Protein AF-A0A2N1QLE6-F1 (afdb_monomer)

Structure (mmCIF, N/CA/C/O backbone):
data_AF-A0A2N1QLE6-F1
#
_entry.id   AF-A0A2N1QLE6-F1
#
loop_
_atom_site.group_PDB
_atom_site.id
_atom_site.type_symbol
_atom_site.label_atom_id
_atom_site.label_alt_id
_atom_site.label_comp_id
_atom_site.label_asym_id
_atom_site.label_entity_id
_atom_site.label_seq_id
_atom_site.pdbx_PDB_ins_code
_atom_site.Cartn_x
_atom_site.Cartn_y
_atom_site.Cartn_z
_atom_site.occupancy
_atom_site.B_iso_or_equiv
_atom_site.auth_seq_id
_atom_site.auth_comp_id
_atom_site.auth_asym_id
_atom_site.auth_atom_id
_atom_site.pdbx_PDB_model_num
ATOM 1 N N . MET A 1 1 ? -13.248 15.085 25.281 1.00 44.50 1 MET A N 1
ATOM 2 C CA . MET A 1 1 ? -11.928 15.000 25.944 1.00 44.50 1 MET A CA 1
ATOM 3 C C . MET A 1 1 ? -11.188 13.799 25.374 1.00 44.50 1 MET A C 1
ATOM 5 O O . MET A 1 1 ? -11.683 12.684 25.481 1.00 44.50 1 MET A O 1
ATOM 9 N N . THR A 1 2 ? -10.077 14.003 24.668 1.00 56.84 2 THR A N 1
ATOM 10 C CA . THR A 1 2 ? -9.240 12.896 24.182 1.00 56.84 2 THR A CA 1
ATOM 11 C C . THR A 1 2 ? -8.554 12.241 25.373 1.00 56.84 2 THR A C 1
ATOM 13 O O . THR A 1 2 ? -7.719 12.867 26.014 1.00 56.84 2 THR A O 1
ATOM 16 N N . SER A 1 3 ? -8.916 10.995 25.685 1.00 77.81 3 SER A N 1
ATOM 17 C CA . SER A 1 3 ? -8.199 10.212 26.694 1.00 77.81 3 SER A CA 1
ATOM 18 C C . SER A 1 3 ? -6.729 10.099 26.283 1.00 77.81 3 SER A C 1
ATOM 20 O O . SER A 1 3 ? -6.442 9.691 25.155 1.00 77.81 3 SER A O 1
ATOM 22 N N . THR A 1 4 ? -5.808 10.443 27.182 1.00 84.19 4 THR A N 1
ATOM 23 C CA . THR A 1 4 ? -4.349 10.385 26.985 1.00 84.19 4 THR A CA 1
ATOM 24 C C . THR A 1 4 ? -3.909 9.026 26.434 1.00 84.19 4 THR A C 1
ATOM 26 O O . THR A 1 4 ? -3.064 8.949 25.548 1.00 84.19 4 THR A O 1
ATOM 29 N N . ARG A 1 5 ? -4.585 7.951 26.862 1.00 86.25 5 ARG A N 1
ATOM 30 C CA . ARG A 1 5 ? -4.396 6.585 26.359 1.00 86.25 5 ARG A CA 1
ATOM 31 C C . ARG A 1 5 ? -4.618 6.467 24.848 1.00 86.25 5 ARG A C 1
ATOM 33 O O . ARG A 1 5 ? -3.813 5.850 24.164 1.00 86.25 5 ARG A O 1
ATOM 40 N N . SER A 1 6 ? -5.683 7.077 24.323 1.00 85.44 6 SER A N 1
ATOM 41 C CA . SER A 1 6 ? -6.001 7.037 22.888 1.00 85.44 6 SER A CA 1
ATOM 42 C C . SER A 1 6 ? -4.956 7.772 22.054 1.00 85.44 6 SER A C 1
ATOM 44 O O . SER A 1 6 ? -4.731 7.371 20.917 1.00 85.44 6 SER A O 1
ATOM 46 N N . LEU A 1 7 ? -4.355 8.839 22.588 1.00 87.69 7 LEU A N 1
ATOM 47 C CA . LEU A 1 7 ? -3.292 9.574 21.905 1.00 87.69 7 LEU A CA 1
ATOM 48 C C . LEU A 1 7 ? -2.016 8.728 21.825 1.00 87.69 7 LEU A C 1
ATOM 50 O O . LEU A 1 7 ? -1.449 8.584 20.746 1.00 87.69 7 LEU A O 1
ATOM 54 N N . VAL A 1 8 ? -1.612 8.129 22.950 1.00 91.31 8 VAL A N 1
ATOM 55 C CA . VAL A 1 8 ? -0.420 7.271 23.029 1.00 91.31 8 VAL A CA 1
ATOM 56 C C . VAL A 1 8 ? -0.560 6.051 22.120 1.00 91.31 8 VAL A C 1
ATOM 58 O O . VAL A 1 8 ? 0.350 5.756 21.355 1.00 91.31 8 VAL A O 1
ATOM 61 N N . GLU A 1 9 ? -1.711 5.376 22.137 1.00 90.81 9 GLU A N 1
ATOM 62 C CA . GLU A 1 9 ? -1.958 4.213 21.275 1.00 90.81 9 GLU A CA 1
ATOM 63 C C . GLU A 1 9 ? -1.889 4.575 19.785 1.00 90.81 9 GLU A C 1
ATOM 65 O O . GLU A 1 9 ? -1.233 3.880 19.011 1.00 90.81 9 GLU A O 1
ATOM 70 N N . SER A 1 10 ? -2.490 5.704 19.389 1.00 90.38 10 SER A N 1
ATOM 71 C CA . SER A 1 10 ? -2.417 6.181 18.003 1.00 90.38 10 SER A CA 1
ATOM 72 C C . SER A 1 10 ? -0.979 6.493 17.581 1.00 90.38 10 SER A C 1
ATOM 74 O O . SER A 1 10 ? -0.570 6.105 16.490 1.00 90.38 10 SER A O 1
ATOM 76 N N . ALA A 1 11 ? -0.199 7.149 18.447 1.00 92.12 11 ALA A N 1
ATOM 77 C CA . ALA A 1 11 ? 1.202 7.465 18.179 1.00 92.12 11 ALA A CA 1
ATOM 78 C C . ALA A 1 11 ? 2.076 6.203 18.072 1.00 92.12 11 ALA A C 1
ATOM 80 O O . ALA A 1 11 ? 2.908 6.114 17.172 1.00 92.12 11 ALA A O 1
ATOM 81 N N . LEU A 1 12 ? 1.860 5.207 18.938 1.00 94.62 12 LEU A N 1
ATOM 82 C CA . LEU A 1 12 ? 2.580 3.931 18.892 1.00 94.62 12 LEU A CA 1
ATOM 83 C C . LEU A 1 12 ? 2.280 3.154 17.607 1.00 94.62 12 LEU A C 1
ATOM 85 O O . LEU A 1 12 ? 3.206 2.676 16.961 1.00 94.62 12 LEU A O 1
ATOM 89 N N . LEU A 1 13 ? 1.009 3.060 17.204 1.00 95.25 13 LEU A N 1
ATOM 90 C CA . LEU A 1 13 ? 0.621 2.391 15.957 1.00 95.25 13 LEU A CA 1
ATOM 91 C C . LEU A 1 13 ? 1.196 3.105 14.728 1.00 95.25 13 LEU A C 1
ATOM 93 O O . LEU A 1 13 ? 1.717 2.455 13.822 1.00 95.25 13 LEU A O 1
ATOM 97 N N . ALA A 1 14 ? 1.143 4.438 14.725 1.00 95.00 14 ALA A N 1
ATOM 98 C CA . ALA A 1 14 ? 1.704 5.279 13.676 1.00 95.00 14 ALA A CA 1
ATOM 99 C C . ALA A 1 14 ? 3.232 5.103 13.569 1.00 95.00 14 ALA A C 1
ATOM 101 O O . ALA A 1 14 ? 3.756 4.895 12.474 1.00 95.00 14 ALA A O 1
ATOM 102 N N . GLY A 1 15 ? 3.945 5.119 14.698 1.00 96.06 15 GLY A N 1
ATOM 103 C CA . GLY A 1 15 ? 5.389 4.889 14.750 1.00 96.06 15 GLY A CA 1
ATOM 104 C C . GLY A 1 15 ? 5.777 3.470 14.335 1.00 96.06 15 GLY A C 1
ATOM 105 O O . GLY A 1 15 ? 6.715 3.286 13.565 1.00 96.06 15 GLY A O 1
ATOM 106 N N . PHE A 1 16 ? 5.021 2.460 14.768 1.00 96.12 16 PHE A N 1
ATOM 107 C CA . PHE A 1 16 ? 5.290 1.071 14.402 1.00 96.12 16 PHE A CA 1
ATOM 108 C C . PHE A 1 16 ? 5.101 0.831 12.897 1.00 96.12 16 PHE A C 1
ATOM 110 O O . PHE A 1 16 ? 5.923 0.156 12.284 1.00 96.12 16 PHE A O 1
ATOM 117 N N . ALA A 1 17 ? 4.096 1.454 12.271 1.00 96.81 17 ALA A N 1
ATOM 118 C CA . ALA A 1 17 ? 3.942 1.428 10.815 1.00 96.81 17 ALA A CA 1
ATOM 119 C C . ALA A 1 17 ? 5.160 2.019 10.082 1.00 96.81 17 ALA A C 1
ATOM 121 O O . ALA A 1 17 ? 5.620 1.446 9.096 1.00 96.81 17 ALA A O 1
ATOM 122 N N . VAL A 1 18 ? 5.711 3.132 10.583 1.00 97.62 18 VAL A N 1
ATOM 123 C CA . VAL A 1 18 ? 6.917 3.765 10.019 1.00 97.62 18 VAL A CA 1
ATOM 124 C C . VAL A 1 18 ? 8.129 2.844 10.149 1.00 97.62 18 VAL A C 1
ATOM 126 O O . VAL A 1 18 ? 8.849 2.650 9.175 1.00 97.62 18 VAL A O 1
ATOM 129 N N . VAL A 1 19 ? 8.332 2.227 11.318 1.00 97.00 19 VAL A N 1
ATOM 130 C CA . VAL A 1 19 ? 9.445 1.288 11.546 1.00 97.00 19 VAL A CA 1
ATOM 131 C C . VAL A 1 19 ? 9.342 0.070 10.630 1.00 97.00 19 VAL A C 1
ATOM 133 O O . VAL A 1 19 ? 10.339 -0.314 10.025 1.00 97.00 19 VAL A O 1
ATOM 136 N N . LEU A 1 20 ? 8.150 -0.516 10.478 1.00 96.12 20 LEU A N 1
ATOM 137 C CA . LEU A 1 20 ? 7.939 -1.643 9.565 1.00 96.12 20 LEU A CA 1
ATOM 138 C C . LEU A 1 20 ? 8.197 -1.250 8.106 1.00 96.12 20 LEU A C 1
ATOM 140 O O . LEU A 1 20 ? 8.807 -2.020 7.371 1.00 96.12 20 LEU A O 1
ATOM 144 N N . PHE A 1 21 ? 7.788 -0.048 7.694 1.00 96.38 21 PHE A N 1
ATOM 145 C CA . PHE A 1 21 ? 8.069 0.453 6.350 1.00 96.38 21 PHE A CA 1
ATOM 146 C C . PHE A 1 21 ? 9.568 0.692 6.113 1.00 96.38 21 PHE A C 1
ATOM 148 O O . PHE A 1 21 ? 10.097 0.286 5.083 1.00 96.38 21 PHE A O 1
ATOM 155 N N . LEU A 1 22 ? 10.276 1.286 7.078 1.00 95.44 22 LEU A N 1
ATOM 156 C CA . LEU A 1 22 ? 11.733 1.449 7.025 1.00 95.44 22 LEU A CA 1
ATOM 157 C C . LEU A 1 22 ? 12.439 0.089 6.947 1.00 95.44 22 LEU A C 1
ATOM 159 O O . LEU A 1 22 ? 13.322 -0.103 6.115 1.00 95.44 22 LEU A O 1
ATOM 163 N N . ALA A 1 23 ? 12.022 -0.878 7.767 1.00 94.94 23 ALA A N 1
ATOM 164 C CA . ALA A 1 23 ? 12.562 -2.233 7.734 1.00 94.94 23 ALA A CA 1
ATOM 165 C C . ALA A 1 23 ? 12.313 -2.909 6.377 1.00 94.94 23 ALA A C 1
ATOM 167 O O . ALA A 1 23 ? 13.210 -3.556 5.841 1.00 94.94 23 ALA A O 1
ATOM 168 N N . ALA A 1 24 ? 11.126 -2.712 5.794 1.00 93.38 24 ALA A N 1
ATOM 169 C CA . ALA A 1 24 ? 10.806 -3.184 4.452 1.00 93.38 24 ALA A CA 1
ATOM 170 C C . ALA A 1 24 ? 11.693 -2.549 3.371 1.00 93.38 24 ALA A C 1
ATOM 172 O O . ALA A 1 24 ? 12.078 -3.228 2.425 1.00 93.38 24 ALA A O 1
ATOM 173 N N . HIS A 1 25 ? 12.030 -1.267 3.527 1.00 92.12 25 HIS A N 1
ATOM 174 C CA . HIS A 1 25 ? 12.855 -0.522 2.580 1.00 92.12 25 HIS A CA 1
ATOM 175 C C . HIS A 1 25 ? 14.330 -0.953 2.600 1.00 92.12 25 HIS A C 1
ATOM 177 O O . HIS A 1 25 ? 14.946 -1.070 1.545 1.00 92.12 25 HIS A O 1
ATOM 183 N N . PHE A 1 26 ? 14.904 -1.205 3.782 1.00 92.25 26 PHE A N 1
ATOM 184 C CA . PHE A 1 26 ? 16.344 -1.461 3.921 1.00 92.25 26 PHE A CA 1
ATOM 185 C C . PHE A 1 26 ? 16.747 -2.942 3.919 1.00 92.25 26 PHE A C 1
ATOM 187 O O . PHE A 1 26 ? 17.923 -3.243 3.720 1.00 92.25 26 PHE A O 1
ATOM 194 N N . LEU A 1 27 ? 15.821 -3.879 4.148 1.00 91.44 27 LEU A N 1
ATOM 195 C CA . LEU A 1 27 ? 16.140 -5.308 4.244 1.00 91.44 27 LEU A CA 1
ATOM 196 C C . LEU A 1 27 ? 15.678 -6.057 2.982 1.00 91.44 27 LEU A C 1
ATOM 198 O O . LEU A 1 27 ? 14.504 -6.381 2.881 1.00 91.44 27 LEU A O 1
ATOM 202 N N . PRO A 1 28 ? 16.553 -6.421 2.031 1.00 76.62 28 PRO A N 1
ATOM 203 C CA . PRO A 1 28 ? 16.123 -6.983 0.745 1.00 76.62 28 PRO A CA 1
ATOM 204 C C . PRO A 1 28 ? 15.431 -8.357 0.845 1.00 76.62 28 PRO A C 1
ATOM 206 O O . PRO A 1 28 ? 14.437 -8.590 0.166 1.00 76.62 28 PRO A O 1
ATOM 209 N N . LEU A 1 29 ? 15.911 -9.266 1.705 1.00 84.50 29 LEU A N 1
ATOM 210 C CA . LEU A 1 29 ? 15.327 -10.613 1.850 1.00 84.50 29 LEU A CA 1
ATOM 211 C C . LEU A 1 29 ? 14.127 -10.642 2.809 1.00 84.50 29 LEU A C 1
ATOM 213 O O . LEU A 1 29 ? 13.107 -11.263 2.527 1.00 84.50 29 LEU A O 1
ATOM 217 N N . ILE A 1 30 ? 14.242 -9.965 3.954 1.00 89.50 30 ILE A N 1
ATOM 218 C CA . ILE A 1 30 ? 13.223 -9.989 5.021 1.00 89.50 30 ILE A CA 1
ATOM 219 C C . ILE A 1 30 ? 12.195 -8.860 4.829 1.00 89.50 30 ILE A C 1
ATOM 221 O O . ILE A 1 30 ? 11.095 -8.902 5.377 1.00 89.50 30 ILE A O 1
ATOM 225 N N . GLY A 1 31 ? 12.506 -7.860 4.006 1.00 87.44 31 GLY A N 1
ATOM 226 C CA . GLY A 1 31 ? 11.676 -6.677 3.808 1.00 87.44 31 GLY A CA 1
ATOM 227 C C . GLY A 1 31 ? 10.305 -6.978 3.227 1.00 87.44 31 GLY A C 1
ATOM 228 O O . GLY A 1 31 ? 9.351 -6.292 3.572 1.00 87.44 31 GLY A O 1
ATOM 229 N N . VAL A 1 32 ? 10.163 -8.060 2.455 1.00 87.75 32 VAL A N 1
ATOM 230 C CA . VAL A 1 32 ? 8.852 -8.538 1.984 1.00 87.75 32 VAL A CA 1
ATOM 231 C C . VAL A 1 32 ? 7.952 -8.940 3.159 1.00 87.75 32 VAL A C 1
ATOM 233 O O . VAL A 1 32 ? 6.765 -8.634 3.170 1.00 87.75 32 VAL A O 1
ATOM 236 N N . ALA A 1 33 ? 8.494 -9.580 4.197 1.00 90.56 33 ALA A N 1
ATOM 237 C CA . ALA A 1 33 ? 7.704 -9.918 5.380 1.00 90.56 33 ALA A CA 1
ATOM 238 C C . ALA A 1 33 ? 7.281 -8.655 6.152 1.00 90.56 33 ALA A C 1
ATOM 240 O O . ALA A 1 33 ? 6.145 -8.557 6.621 1.00 90.56 33 ALA A O 1
ATOM 241 N N . PHE A 1 34 ? 8.171 -7.663 6.252 1.00 92.81 34 PHE A N 1
ATOM 242 C CA . PHE A 1 34 ? 7.857 -6.388 6.897 1.00 92.81 34 PHE A CA 1
ATOM 243 C C . PHE A 1 34 ? 6.868 -5.540 6.094 1.00 92.81 34 PHE A C 1
ATOM 245 O O . PHE A 1 34 ? 5.992 -4.924 6.697 1.00 92.81 34 PHE A O 1
ATOM 252 N N . SER A 1 35 ? 6.938 -5.549 4.760 1.00 90.19 35 SER A N 1
ATOM 253 C CA . SER A 1 35 ? 5.987 -4.829 3.906 1.00 90.19 35 SER A CA 1
ATOM 254 C C . SER A 1 35 ? 4.579 -5.400 4.052 1.00 90.19 35 SER A C 1
ATOM 256 O O . SER A 1 35 ? 3.616 -4.649 4.132 1.00 90.19 35 SER A O 1
ATOM 258 N N . LEU A 1 36 ? 4.459 -6.718 4.199 1.00 90.88 36 LEU A N 1
ATOM 259 C CA . LEU A 1 36 ? 3.198 -7.397 4.476 1.00 90.88 36 LEU A CA 1
ATOM 260 C C . LEU A 1 36 ? 2.627 -7.064 5.868 1.00 90.88 36 LEU A C 1
ATOM 262 O O . LEU A 1 36 ? 1.410 -6.999 6.044 1.00 90.88 36 LEU A O 1
ATOM 266 N N . LEU A 1 37 ? 3.489 -6.813 6.855 1.00 94.25 37 LEU A N 1
ATOM 267 C CA . LEU A 1 37 ? 3.089 -6.398 8.203 1.00 94.25 37 LEU A CA 1
ATOM 268 C C . LEU A 1 37 ? 2.802 -4.895 8.318 1.00 94.25 37 LEU A C 1
ATOM 270 O O . LEU A 1 37 ? 2.006 -4.506 9.170 1.00 94.25 37 LEU A O 1
ATOM 274 N N . ALA A 1 38 ? 3.414 -4.048 7.489 1.00 94.00 38 ALA A N 1
ATOM 275 C CA . ALA A 1 38 ? 3.325 -2.588 7.581 1.00 94.00 38 ALA A CA 1
ATOM 276 C C . ALA A 1 38 ? 1.890 -2.010 7.527 1.00 94.00 38 ALA A C 1
ATOM 278 O O . ALA A 1 38 ? 1.621 -1.056 8.262 1.00 94.00 38 ALA A O 1
ATOM 279 N N . PRO A 1 39 ? 0.932 -2.564 6.752 1.00 94.25 39 PRO A N 1
ATOM 280 C CA . PRO A 1 39 ? -0.465 -2.143 6.806 1.00 94.25 39 PRO A CA 1
ATOM 281 C C . PRO A 1 39 ? -1.131 -2.427 8.153 1.00 94.25 39 PRO A C 1
ATOM 283 O O . PRO A 1 39 ? -2.038 -1.695 8.542 1.00 94.25 39 PRO A O 1
ATOM 286 N N . ALA A 1 40 ? -0.717 -3.472 8.878 1.00 95.81 40 ALA A N 1
ATOM 287 C CA . ALA A 1 40 ? -1.471 -3.979 10.023 1.00 95.81 40 ALA A CA 1
ATOM 288 C C . ALA A 1 40 ? -1.639 -2.963 11.165 1.00 95.81 40 ALA A C 1
ATOM 290 O O . ALA A 1 40 ? -2.768 -2.783 11.628 1.00 95.81 40 ALA A O 1
ATOM 291 N N . PRO A 1 41 ? -0.603 -2.218 11.591 1.00 95.75 41 PRO A N 1
ATOM 292 C CA . PRO A 1 41 ? -0.771 -1.169 12.594 1.00 95.75 41 PRO A CA 1
ATOM 293 C C . PRO A 1 41 ? -1.692 -0.042 12.121 1.00 95.75 41 PRO A C 1
ATOM 295 O O . PRO A 1 41 ? -2.426 0.521 12.929 1.00 95.75 41 PRO A O 1
ATOM 298 N N . LEU A 1 42 ? -1.713 0.254 10.818 1.00 97.00 42 LEU A N 1
ATOM 299 C CA . LEU A 1 42 ? -2.587 1.271 10.227 1.00 97.00 42 LEU A CA 1
ATOM 300 C C . LEU A 1 42 ? -4.042 0.789 10.134 1.00 97.00 42 LEU A C 1
ATOM 302 O O . LEU A 1 42 ? -4.958 1.569 10.399 1.00 97.00 42 LEU A O 1
ATOM 306 N N . VAL A 1 43 ? -4.268 -0.502 9.860 1.00 96.81 43 VAL A N 1
ATOM 307 C CA . VAL A 1 43 ? -5.594 -1.133 9.982 1.00 96.81 43 VAL A CA 1
ATOM 308 C C . VAL A 1 43 ? -6.086 -1.048 11.418 1.00 96.81 43 VAL A C 1
ATOM 310 O O . VAL A 1 43 ? -7.214 -0.621 11.651 1.00 96.81 43 VAL A O 1
ATOM 313 N N . ILE A 1 44 ? -5.242 -1.382 12.394 1.00 95.62 44 ILE A N 1
ATOM 314 C CA . ILE A 1 44 ? -5.596 -1.288 13.815 1.00 95.62 44 ILE A CA 1
ATOM 315 C C . ILE A 1 44 ? -5.890 0.168 14.203 1.00 95.62 44 ILE A C 1
ATOM 317 O O . ILE A 1 44 ? -6.876 0.424 14.894 1.00 95.62 44 ILE A O 1
ATOM 321 N N . LEU A 1 45 ? -5.098 1.127 13.716 1.00 95.38 45 LEU A N 1
ATOM 322 C CA . LEU A 1 45 ? -5.302 2.559 13.942 1.00 95.38 45 LEU A CA 1
ATOM 323 C C . LEU A 1 45 ? -6.680 3.009 13.425 1.00 95.38 45 LEU A C 1
ATOM 325 O O . LEU A 1 45 ? -7.437 3.642 14.166 1.00 95.38 45 LEU A O 1
ATOM 329 N N . GLY A 1 46 ? -7.041 2.623 12.196 1.00 94.62 46 GLY A N 1
ATOM 330 C CA . GLY A 1 46 ? -8.361 2.886 11.611 1.00 94.62 46 GLY A CA 1
ATOM 331 C C . GLY A 1 46 ? -9.507 2.166 12.335 1.00 94.62 46 GLY A C 1
ATOM 332 O O . GLY A 1 46 ? -10.596 2.726 12.490 1.00 94.62 46 GLY A O 1
ATOM 333 N N . LEU A 1 47 ? -9.256 0.953 12.839 1.00 94.62 47 LEU A N 1
ATOM 334 C CA . LEU A 1 47 ? -10.235 0.106 13.526 1.00 94.62 47 LEU A CA 1
ATOM 335 C C . LEU A 1 47 ? -10.474 0.501 14.993 1.00 94.62 47 LEU A C 1
ATOM 337 O O . LEU A 1 47 ? -11.569 0.305 15.511 1.00 94.62 47 LEU A O 1
ATOM 341 N N . ARG A 1 48 ? -9.498 1.081 15.692 1.00 92.12 48 ARG A N 1
ATOM 342 C CA . ARG A 1 48 ? -9.641 1.418 17.122 1.00 92.12 48 ARG A CA 1
ATOM 343 C C . ARG A 1 48 ? -9.964 2.881 17.381 1.00 92.12 48 ARG A C 1
ATOM 345 O O . ARG A 1 48 ? -10.612 3.191 18.376 1.00 92.12 48 ARG A O 1
ATOM 352 N N . HIS A 1 49 ? -9.599 3.782 16.472 1.00 90.94 49 HIS A N 1
ATOM 353 C CA . HIS A 1 49 ? -9.760 5.223 16.681 1.00 90.94 49 HIS A CA 1
ATOM 354 C C . HIS A 1 49 ? -10.644 5.884 15.624 1.00 90.94 49 HIS A C 1
ATOM 356 O O . HIS A 1 49 ? -10.816 5.372 14.520 1.00 90.94 49 HIS A O 1
ATOM 362 N N . ASP A 1 50 ? -11.245 7.022 15.968 1.00 90.38 50 ASP A N 1
ATOM 363 C CA . ASP A 1 50 ? -12.063 7.804 15.038 1.00 90.38 50 ASP A CA 1
ATOM 364 C C . ASP A 1 50 ? -11.273 8.183 13.784 1.00 90.38 50 ASP A C 1
ATOM 366 O O . ASP A 1 50 ? -10.060 8.401 13.851 1.00 90.38 50 ASP A O 1
ATOM 370 N N . LEU A 1 51 ? -11.973 8.356 12.658 1.00 89.50 51 LEU A N 1
ATOM 371 C CA . LEU A 1 51 ? -11.344 8.664 11.372 1.00 89.50 51 LEU A CA 1
ATOM 372 C C . LEU A 1 51 ? -10.397 9.871 11.466 1.00 89.50 51 LEU A C 1
ATOM 374 O O . LEU A 1 51 ? -9.303 9.815 10.925 1.00 89.50 51 LEU A O 1
ATOM 378 N N . LYS A 1 52 ? -10.763 10.906 12.237 1.00 90.50 52 LYS A N 1
ATOM 379 C CA . LYS A 1 52 ? -9.920 12.094 12.470 1.00 90.50 52 LYS A CA 1
ATOM 380 C C . LYS A 1 52 ? -8.558 11.760 13.091 1.00 90.50 52 LYS A C 1
ATOM 382 O O . LYS A 1 52 ? -7.555 12.353 12.719 1.00 90.50 52 LYS A O 1
ATOM 387 N N . LYS A 1 53 ? -8.516 10.837 14.056 1.00 91.00 53 LYS A N 1
ATOM 388 C CA . LYS A 1 53 ? -7.265 10.430 14.718 1.00 91.00 53 LYS A CA 1
ATOM 389 C C . LYS A 1 53 ? -6.449 9.517 13.818 1.00 91.00 53 LYS A C 1
ATOM 391 O O . LYS A 1 53 ? -5.233 9.648 13.771 1.00 91.00 53 LYS A O 1
ATOM 396 N N . ALA A 1 54 ? -7.118 8.624 13.093 1.00 93.88 54 ALA A N 1
ATOM 397 C CA . ALA A 1 54 ? -6.447 7.718 12.178 1.00 93.88 54 ALA A CA 1
ATOM 398 C C . ALA A 1 54 ? -5.802 8.465 11.000 1.00 93.88 54 ALA A C 1
ATOM 400 O O . ALA A 1 54 ? -4.650 8.196 10.670 1.00 93.88 54 ALA A O 1
ATOM 401 N N . THR A 1 55 ? -6.491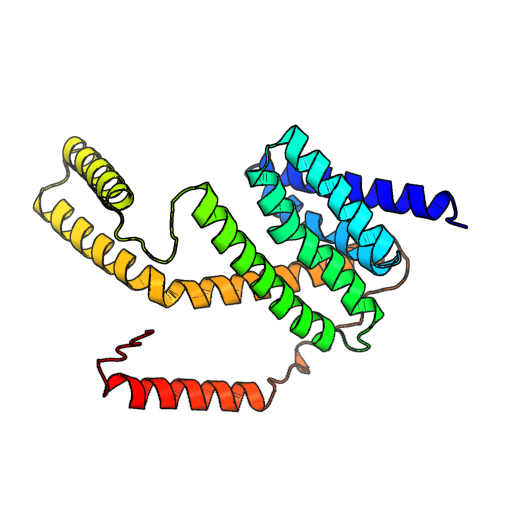 9.454 10.419 1.00 94.62 55 THR A N 1
ATOM 402 C CA . THR A 1 55 ? -5.921 10.296 9.357 1.00 94.62 55 THR A CA 1
ATOM 403 C C . THR A 1 55 ? -4.806 11.198 9.874 1.00 94.62 55 THR A C 1
ATOM 405 O O . THR A 1 55 ? -3.808 11.367 9.180 1.00 94.62 55 THR A O 1
ATOM 408 N N . LEU A 1 56 ? -4.920 11.730 11.097 1.00 94.75 56 LEU A N 1
ATOM 409 C CA . LEU A 1 56 ? -3.843 12.502 11.722 1.00 94.75 56 LEU A CA 1
ATOM 410 C C . LEU A 1 56 ? -2.611 11.628 11.983 1.00 94.75 56 LEU A C 1
ATOM 412 O O . LEU A 1 56 ? -1.506 12.025 11.630 1.00 94.75 56 LEU A O 1
ATOM 416 N N . GLY A 1 57 ? -2.795 10.424 12.534 1.00 95.31 57 GLY A N 1
ATOM 417 C CA . GLY A 1 57 ? -1.712 9.460 12.736 1.00 95.31 57 GLY A CA 1
ATOM 418 C C . GLY A 1 57 ? -1.032 9.080 11.422 1.00 95.31 57 GLY A C 1
ATOM 419 O O . GLY A 1 57 ? 0.190 9.129 11.337 1.00 95.31 57 GLY A O 1
ATOM 420 N N . LEU A 1 58 ? -1.812 8.810 10.370 1.00 97.00 58 LEU A N 1
ATOM 421 C CA . LEU A 1 58 ? -1.277 8.566 9.031 1.00 97.00 58 LEU A CA 1
ATOM 422 C C . LEU A 1 58 ? -0.503 9.775 8.486 1.00 97.00 58 LEU A C 1
ATOM 424 O O . LEU A 1 58 ? 0.576 9.600 7.923 1.00 97.00 58 LEU A O 1
ATOM 428 N N . GLY A 1 59 ? -1.021 10.991 8.663 1.00 97.50 59 GLY A N 1
ATOM 429 C CA . GLY A 1 59 ? -0.345 12.223 8.256 1.00 97.50 59 GLY A CA 1
ATOM 430 C C . GLY A 1 59 ? 1.001 12.397 8.958 1.00 97.50 59 GLY A C 1
ATOM 431 O O . GLY A 1 59 ? 2.008 12.634 8.297 1.00 97.50 59 GLY A O 1
ATOM 432 N N . VAL A 1 60 ? 1.045 12.187 10.277 1.00 96.75 60 VAL A N 1
ATOM 433 C CA . VAL A 1 60 ? 2.286 12.240 11.064 1.00 96.75 60 VAL A CA 1
ATOM 434 C C . VAL A 1 60 ? 3.272 11.162 10.612 1.00 96.75 60 VAL A C 1
ATOM 436 O O . VAL A 1 60 ? 4.425 11.484 10.343 1.00 96.75 60 VAL A O 1
ATOM 439 N N . SER A 1 61 ? 2.838 9.908 10.448 1.00 97.44 61 SER A N 1
ATOM 440 C CA . SER A 1 61 ? 3.695 8.841 9.912 1.00 97.44 61 SER A CA 1
ATOM 441 C C . SER A 1 61 ? 4.242 9.180 8.528 1.00 97.44 61 SER A C 1
ATOM 443 O O . SER A 1 61 ? 5.415 8.955 8.258 1.00 97.44 61 SER A O 1
ATOM 445 N N . THR A 1 62 ? 3.411 9.755 7.658 1.00 97.81 62 THR A N 1
ATOM 446 C CA . THR A 1 62 ? 3.811 10.147 6.300 1.00 97.81 62 THR A CA 1
ATOM 447 C C . THR A 1 62 ? 4.860 11.254 6.334 1.00 97.81 62 THR A C 1
ATOM 449 O O . THR A 1 62 ? 5.845 11.173 5.608 1.00 97.81 62 THR A O 1
ATOM 452 N N . LEU A 1 63 ? 4.696 12.254 7.207 1.00 98.00 63 LEU A N 1
ATOM 453 C CA . LEU A 1 63 ? 5.689 13.312 7.409 1.00 98.00 63 LEU A CA 1
ATOM 454 C C . LEU A 1 63 ? 7.013 12.762 7.950 1.00 98.00 63 LEU A C 1
ATOM 456 O O . LEU A 1 63 ? 8.070 13.189 7.496 1.00 98.00 63 LEU A O 1
ATOM 460 N N . LEU A 1 64 ? 6.965 11.793 8.868 1.00 97.56 64 LEU A N 1
ATOM 461 C CA . LEU A 1 64 ? 8.164 11.115 9.367 1.00 97.56 64 LEU A CA 1
ATOM 462 C C . LEU A 1 64 ? 8.867 10.316 8.264 1.00 97.56 64 LEU A C 1
ATOM 464 O O . LEU A 1 64 ? 10.084 10.376 8.138 1.00 97.56 64 LEU A O 1
ATOM 468 N N . VAL A 1 65 ? 8.124 9.592 7.425 1.00 98.00 65 VAL A N 1
ATOM 469 C CA . VAL A 1 65 ? 8.724 8.911 6.268 1.00 98.00 65 VAL A CA 1
ATOM 470 C C . VAL A 1 65 ? 9.310 9.929 5.289 1.00 98.00 65 VAL A C 1
ATOM 472 O O . VAL A 1 65 ? 10.400 9.708 4.771 1.00 98.00 65 VAL A O 1
ATOM 475 N N . ALA A 1 66 ? 8.639 11.063 5.070 1.00 97.31 66 ALA A N 1
ATOM 476 C CA . ALA A 1 66 ? 9.127 12.119 4.188 1.00 97.31 66 ALA A CA 1
ATOM 477 C C . ALA A 1 66 ? 10.435 12.737 4.686 1.00 97.31 66 ALA A C 1
ATOM 479 O O . ALA A 1 66 ? 11.329 12.983 3.880 1.00 97.31 66 ALA A O 1
ATOM 480 N N . SER A 1 67 ? 10.569 12.966 5.994 1.00 97.62 67 SER A N 1
ATOM 481 C CA . SER A 1 67 ? 11.791 13.529 6.570 1.00 97.62 67 SER A CA 1
ATOM 482 C C . SER A 1 67 ? 12.957 12.538 6.584 1.00 97.62 67 SER A C 1
ATOM 484 O O . SER A 1 67 ? 14.102 12.966 6.474 1.00 97.62 67 SER A O 1
ATOM 486 N N . LEU A 1 68 ? 12.685 11.233 6.698 1.00 96.94 68 LEU A N 1
ATOM 487 C CA . LEU A 1 68 ? 13.717 10.194 6.785 1.00 96.94 68 LEU A CA 1
ATOM 488 C C . LEU A 1 68 ? 14.153 9.636 5.421 1.00 96.94 68 LEU A C 1
ATOM 490 O O . LEU A 1 68 ? 15.332 9.363 5.225 1.00 96.94 68 LEU A O 1
ATOM 494 N N . LEU A 1 69 ? 13.211 9.436 4.495 1.00 96.19 69 LEU A N 1
ATOM 495 C CA . LEU A 1 69 ? 13.422 8.756 3.206 1.00 96.19 69 LEU A CA 1
ATOM 496 C C . LEU A 1 69 ? 13.086 9.631 1.986 1.00 96.19 69 LEU A C 1
ATOM 498 O O . LEU A 1 69 ? 13.196 9.173 0.847 1.00 96.19 69 LEU A O 1
ATOM 502 N N . GLY A 1 70 ? 12.638 10.865 2.206 1.00 95.56 70 GLY A N 1
ATOM 503 C CA . GLY A 1 70 ? 12.276 11.809 1.157 1.00 95.56 70 GLY A CA 1
ATOM 504 C C . GLY A 1 70 ? 10.815 11.724 0.677 1.00 95.56 70 GLY A C 1
ATOM 505 O O . GLY A 1 70 ? 10.079 10.782 0.998 1.00 95.56 70 GLY A O 1
ATOM 506 N N . PRO A 1 71 ? 10.368 12.713 -0.126 1.00 93.50 71 PRO A N 1
ATOM 507 C CA . PRO A 1 71 ? 8.962 12.868 -0.513 1.00 93.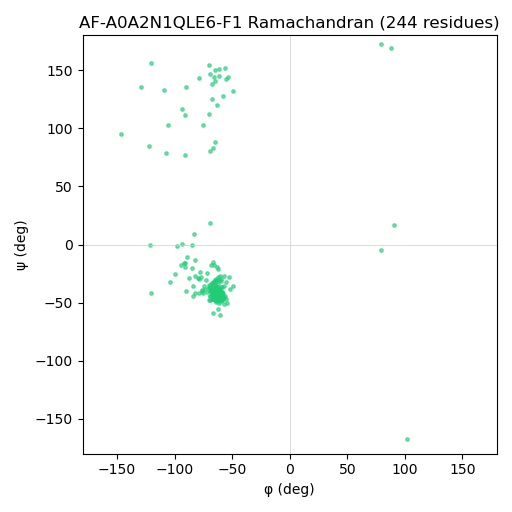50 71 PRO A CA 1
ATOM 508 C C . PRO A 1 71 ? 8.401 11.706 -1.340 1.00 93.50 71 PRO A C 1
ATOM 510 O O . PRO A 1 71 ? 7.245 11.325 -1.166 1.00 93.50 71 PRO A O 1
ATOM 513 N N . LEU A 1 72 ? 9.215 11.122 -2.225 1.00 92.06 72 LEU A N 1
ATOM 514 C CA . LEU A 1 72 ? 8.786 10.009 -3.072 1.00 92.06 72 LEU A CA 1
ATOM 515 C C . LEU A 1 72 ? 8.477 8.763 -2.229 1.00 92.06 72 LEU A C 1
ATOM 517 O O . LEU A 1 72 ? 7.421 8.156 -2.381 1.00 92.06 72 LEU A O 1
ATOM 521 N N . SER A 1 73 ? 9.346 8.430 -1.274 1.00 94.88 73 SER A N 1
ATOM 522 C CA . SER A 1 73 ? 9.140 7.321 -0.335 1.00 94.88 73 SER A CA 1
ATOM 523 C C . SER A 1 73 ? 7.900 7.527 0.537 1.00 94.88 73 SER A C 1
ATOM 525 O O . SER A 1 73 ? 7.149 6.584 0.782 1.00 94.88 73 SER A O 1
ATOM 527 N N . ALA A 1 74 ? 7.634 8.767 0.959 1.00 96.75 74 ALA A N 1
ATOM 528 C CA . ALA A 1 74 ? 6.420 9.109 1.697 1.00 96.75 74 ALA A CA 1
ATOM 529 C C . ALA A 1 74 ? 5.148 8.906 0.868 1.00 96.75 74 ALA A C 1
ATOM 531 O O . ALA A 1 74 ? 4.136 8.453 1.401 1.00 96.75 74 ALA A O 1
ATOM 532 N N . LEU A 1 75 ? 5.208 9.183 -0.437 1.00 95.56 75 LEU A N 1
ATOM 533 C CA . LEU A 1 75 ? 4.112 8.920 -1.363 1.00 95.56 75 LEU A CA 1
ATOM 534 C C . LEU A 1 75 ? 3.825 7.413 -1.475 1.00 95.56 75 LEU A C 1
ATOM 536 O O . LEU A 1 75 ? 2.669 6.998 -1.371 1.00 95.56 75 LEU A O 1
ATOM 540 N N . PHE A 1 76 ? 4.869 6.588 -1.611 1.00 94.69 76 PHE A N 1
ATOM 541 C CA . PHE A 1 76 ? 4.739 5.127 -1.582 1.00 94.69 76 PHE A CA 1
ATOM 542 C C . PHE A 1 76 ? 4.193 4.621 -0.244 1.00 94.69 76 PHE A C 1
ATOM 544 O O . PHE A 1 76 ? 3.339 3.739 -0.230 1.00 94.69 76 PHE A O 1
ATOM 551 N N . PHE A 1 77 ? 4.623 5.196 0.880 1.00 97.12 77 PHE A N 1
ATOM 552 C CA . PHE A 1 77 ? 4.086 4.853 2.193 1.00 97.12 77 PHE A CA 1
ATOM 553 C C . PHE A 1 77 ? 2.590 5.173 2.296 1.00 97.12 77 PHE A C 1
ATOM 555 O O . PHE A 1 77 ? 1.782 4.290 2.590 1.00 97.12 77 PHE A O 1
ATOM 562 N N . VAL A 1 78 ? 2.198 6.421 2.027 1.00 97.62 78 VAL A N 1
ATOM 563 C CA . VAL A 1 78 ? 0.818 6.868 2.241 1.00 97.62 78 VAL A CA 1
ATOM 564 C C . VAL A 1 78 ? -0.146 6.213 1.259 1.00 97.62 78 VAL A C 1
ATOM 566 O O . VAL A 1 78 ? -1.187 5.725 1.688 1.00 97.62 78 VAL A O 1
ATOM 569 N N . LEU A 1 79 ? 0.194 6.127 -0.030 1.00 96.19 79 LEU A N 1
ATOM 570 C CA . LEU A 1 79 ? -0.700 5.561 -1.042 1.00 96.19 79 LEU A CA 1
ATOM 571 C C . LEU A 1 79 ? -0.557 4.041 -1.193 1.00 96.19 79 LEU A C 1
ATOM 573 O O . LEU A 1 79 ? -1.529 3.370 -1.538 1.00 96.19 79 LEU A O 1
ATOM 577 N N . GLY A 1 80 ? 0.615 3.472 -0.919 1.00 92.94 80 GLY A N 1
ATOM 578 C CA . GLY A 1 80 ? 0.823 2.023 -0.969 1.00 92.94 80 GLY A CA 1
ATOM 579 C C . GLY A 1 80 ? 0.281 1.300 0.263 1.00 92.94 80 GLY A C 1
ATOM 580 O O . GLY A 1 80 ? -0.359 0.261 0.127 1.00 92.94 80 GLY A O 1
ATOM 581 N N . PHE A 1 81 ? 0.481 1.870 1.456 1.00 93.69 81 PHE A N 1
ATOM 582 C CA . PHE A 1 81 ? 0.176 1.210 2.733 1.00 93.69 81 PHE A CA 1
ATOM 583 C C . PHE A 1 81 ? -0.851 1.979 3.565 1.00 93.69 81 PHE A C 1
ATOM 585 O O . PHE A 1 81 ? -1.752 1.385 4.155 1.00 93.69 81 PHE A O 1
ATOM 592 N N . GLY A 1 82 ? -0.733 3.304 3.609 1.00 95.88 82 GLY A N 1
ATOM 593 C CA . GLY A 1 82 ? -1.486 4.167 4.512 1.00 95.88 82 GLY A CA 1
ATOM 594 C C . GLY A 1 82 ? -2.982 4.226 4.264 1.00 95.88 82 GLY A C 1
ATOM 595 O O . GLY A 1 82 ? -3.776 3.902 5.149 1.00 95.88 82 GLY A O 1
ATOM 596 N N . VAL A 1 83 ? -3.362 4.636 3.055 1.00 97.00 83 VAL A N 1
ATOM 597 C CA . VAL A 1 83 ? -4.755 4.767 2.622 1.00 97.00 83 VAL A CA 1
ATOM 598 C C . VAL A 1 83 ? -5.464 3.422 2.723 1.00 97.00 83 VAL A C 1
ATOM 600 O O . VAL A 1 83 ? -6.549 3.350 3.296 1.00 97.00 83 VAL A O 1
ATOM 603 N N . LEU A 1 84 ? -4.830 2.349 2.238 1.00 96.69 84 LEU A N 1
ATOM 604 C CA . LEU A 1 84 ? -5.384 1.000 2.322 1.00 96.69 84 LEU A CA 1
ATOM 605 C C . LEU A 1 84 ? -5.504 0.526 3.775 1.00 96.69 84 LEU A C 1
ATOM 607 O O . LEU A 1 84 ? -6.560 0.038 4.162 1.00 96.69 84 LEU A O 1
ATOM 611 N N . GLY A 1 85 ? -4.460 0.699 4.589 1.00 96.81 85 GLY A N 1
ATOM 612 C CA . GLY A 1 85 ? -4.448 0.285 5.989 1.00 96.81 85 GLY A CA 1
ATOM 613 C C . GLY A 1 85 ? -5.537 0.982 6.803 1.00 96.81 85 GLY A C 1
ATOM 614 O O . GLY A 1 85 ? -6.460 0.337 7.298 1.00 96.81 85 GLY A O 1
ATOM 615 N N . VAL A 1 86 ? -5.496 2.315 6.884 1.00 97.44 86 VAL A N 1
ATOM 616 C CA . VAL A 1 86 ? -6.512 3.091 7.618 1.00 97.44 86 VAL A CA 1
ATOM 617 C C . VAL A 1 86 ? -7.910 2.856 7.043 1.00 97.44 86 VAL A C 1
ATOM 619 O O . VAL A 1 86 ? -8.872 2.708 7.800 1.00 97.44 86 VAL A O 1
ATOM 622 N N . GLY A 1 87 ? -8.025 2.779 5.716 1.00 97.12 87 GLY A N 1
ATOM 623 C CA . GLY A 1 87 ? -9.281 2.534 5.019 1.00 97.12 87 GLY A CA 1
ATOM 624 C C . GLY A 1 87 ? -9.901 1.179 5.340 1.00 97.12 87 GLY A C 1
ATOM 625 O O . GLY A 1 87 ? -11.084 1.128 5.658 1.00 97.12 87 GLY A O 1
ATOM 626 N N . LEU A 1 88 ? -9.121 0.095 5.346 1.00 96.62 88 LEU A N 1
ATOM 627 C CA . LEU A 1 88 ? -9.592 -1.233 5.753 1.00 96.62 88 LEU A CA 1
ATOM 628 C C . LEU A 1 88 ? -10.072 -1.238 7.204 1.00 96.62 88 LEU A C 1
ATOM 630 O O . LEU A 1 88 ? -11.137 -1.783 7.490 1.00 96.62 88 LEU A O 1
ATOM 634 N N . GLY A 1 89 ? -9.332 -0.591 8.109 1.00 95.75 89 GLY A N 1
ATOM 635 C CA . GLY A 1 89 ? -9.743 -0.450 9.506 1.00 95.75 89 GLY A CA 1
ATOM 636 C C . GLY A 1 89 ? -11.065 0.307 9.654 1.00 95.75 89 GLY A C 1
ATOM 637 O O . GLY A 1 89 ? -11.931 -0.088 10.432 1.00 95.75 89 GLY A O 1
ATOM 638 N N . PHE A 1 90 ? -11.251 1.371 8.872 1.00 95.88 90 PHE A N 1
ATOM 639 C CA . PHE A 1 90 ? -12.487 2.149 8.848 1.00 95.88 90 PHE A CA 1
ATOM 640 C C . PHE A 1 90 ? -13.666 1.383 8.229 1.00 95.88 90 PHE A C 1
ATOM 642 O O . PHE A 1 90 ? -14.762 1.394 8.790 1.00 95.88 90 PHE A O 1
ATOM 649 N N . LEU A 1 91 ? -13.455 0.698 7.103 1.00 96.00 91 LEU A N 1
ATOM 650 C CA . LEU A 1 91 ? -14.469 -0.126 6.441 1.00 96.00 91 LEU A CA 1
ATOM 651 C C . LEU A 1 91 ? -14.923 -1.270 7.350 1.00 96.00 91 LEU A C 1
ATOM 653 O O . LEU A 1 91 ? -16.119 -1.505 7.485 1.00 96.00 91 LEU A O 1
ATOM 657 N N . ALA A 1 92 ? -13.991 -1.908 8.057 1.00 94.81 92 ALA A N 1
ATOM 658 C CA . ALA A 1 92 ? -14.292 -2.971 9.010 1.00 94.81 92 ALA A CA 1
ATOM 659 C C . ALA A 1 92 ? -15.148 -2.524 10.209 1.00 94.81 92 ALA A C 1
ATOM 661 O O . ALA A 1 92 ? -15.777 -3.367 10.838 1.00 94.81 92 ALA A O 1
ATOM 662 N N . LYS A 1 93 ? -15.215 -1.219 10.520 1.00 92.38 93 LYS A N 1
ATOM 663 C CA . L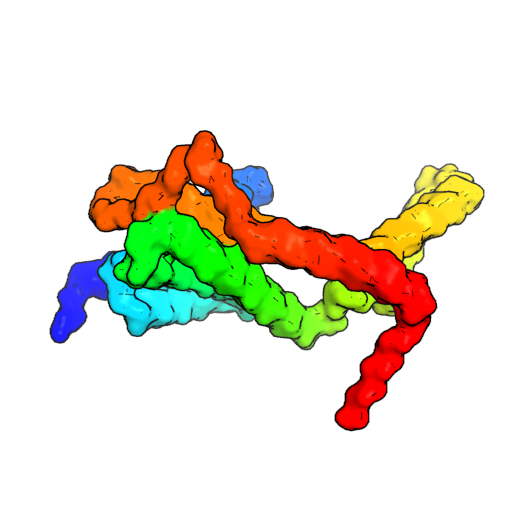YS A 1 93 ? -16.168 -0.682 11.512 1.00 92.38 93 LYS A CA 1
ATOM 664 C C . LYS A 1 93 ? -17.590 -0.553 10.986 1.00 92.38 93 LYS A C 1
ATOM 666 O O . LYS A 1 93 ? -18.520 -0.493 11.783 1.00 92.38 93 LYS A O 1
ATOM 671 N N . ARG A 1 94 ? -17.741 -0.354 9.675 1.00 91.12 94 ARG A N 1
ATOM 672 C CA . ARG A 1 94 ? -19.013 0.028 9.047 1.00 91.12 94 ARG A CA 1
ATOM 673 C C . ARG A 1 94 ? -19.696 -1.127 8.335 1.00 91.12 94 ARG A C 1
ATOM 675 O O . ARG A 1 94 ? -20.917 -1.143 8.268 1.00 91.12 94 ARG A O 1
ATOM 682 N N . CYS A 1 95 ? -18.920 -2.048 7.784 1.00 90.94 95 CYS A N 1
ATOM 683 C CA . CYS A 1 95 ? -19.432 -3.217 7.092 1.00 90.94 95 CYS A CA 1
ATOM 684 C C . CYS A 1 95 ? -19.614 -4.371 8.077 1.00 90.94 95 CYS A C 1
ATOM 686 O O . CYS A 1 95 ? -18.715 -4.679 8.858 1.00 90.94 95 CYS A O 1
ATOM 688 N N . GLU A 1 96 ? -20.746 -5.061 7.984 1.00 85.75 96 GLU A N 1
ATOM 689 C CA . GLU A 1 96 ? -21.015 -6.248 8.802 1.00 85.75 96 GLU A CA 1
ATOM 690 C C . GLU A 1 96 ? -20.299 -7.491 8.255 1.00 85.75 96 GLU A C 1
ATOM 692 O O . GLU A 1 96 ? -19.929 -8.396 9.004 1.00 85.75 96 GLU A O 1
ATOM 697 N N . LYS A 1 97 ? -20.084 -7.544 6.933 1.00 89.56 97 LYS A N 1
ATOM 698 C CA . LYS A 1 97 ? -19.525 -8.707 6.233 1.00 89.56 97 LYS A CA 1
ATOM 699 C C . LYS A 1 97 ? -18.108 -8.424 5.750 1.00 89.56 97 LYS A C 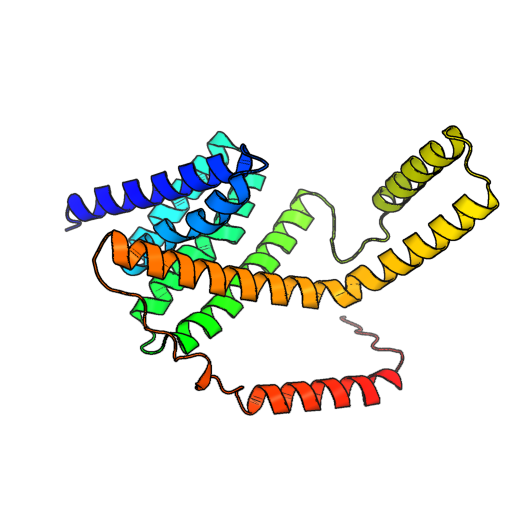1
ATOM 701 O O . LYS A 1 97 ? -17.866 -7.435 5.062 1.00 89.56 97 LYS A O 1
ATOM 706 N N . GLY A 1 98 ? -17.180 -9.353 5.993 1.00 90.50 98 GLY A N 1
ATOM 707 C CA . GLY A 1 98 ? -15.792 -9.223 5.521 1.00 90.50 98 GLY A CA 1
ATOM 708 C C . GLY A 1 98 ? -15.665 -9.140 3.994 1.00 90.50 98 GLY A C 1
ATOM 709 O O . GLY A 1 98 ? -14.749 -8.504 3.484 1.00 90.50 98 GLY A O 1
ATOM 710 N N . VAL A 1 99 ? -16.620 -9.716 3.254 1.00 89.75 99 VAL A N 1
ATOM 711 C CA . VAL A 1 99 ? -16.676 -9.618 1.784 1.00 89.75 99 VAL A CA 1
ATOM 712 C C . VAL A 1 99 ? -16.898 -8.175 1.326 1.00 89.75 99 VAL A C 1
ATOM 714 O O . VAL A 1 99 ? -16.266 -7.742 0.369 1.00 89.75 99 VAL A O 1
ATOM 717 N N . GLU A 1 100 ? -17.746 -7.412 2.018 1.00 91.12 100 GLU A N 1
ATOM 718 C CA . GLU A 1 100 ? -17.973 -5.995 1.703 1.00 91.12 100 GLU A CA 1
ATOM 719 C C . GLU A 1 100 ? -16.717 -5.172 1.998 1.00 91.12 100 GLU A C 1
ATOM 721 O O . GLU A 1 100 ? -16.311 -4.353 1.174 1.00 91.12 100 GLU A O 1
ATOM 726 N N . VAL A 1 101 ? -16.042 -5.459 3.120 1.00 94.94 101 VAL A N 1
ATOM 727 C CA . VAL A 1 101 ? -14.761 -4.821 3.461 1.00 94.94 101 VAL A CA 1
ATOM 728 C C . VAL A 1 101 ? -13.716 -5.081 2.379 1.00 94.94 101 VAL A C 1
ATOM 730 O O . VAL A 1 101 ? -13.037 -4.145 1.964 1.00 94.94 101 VAL A O 1
ATOM 733 N N . LEU A 1 102 ? -13.602 -6.321 1.892 1.00 94.38 102 LEU A N 1
ATOM 734 C CA . LEU A 1 102 ? -12.691 -6.653 0.799 1.00 94.38 102 LEU A C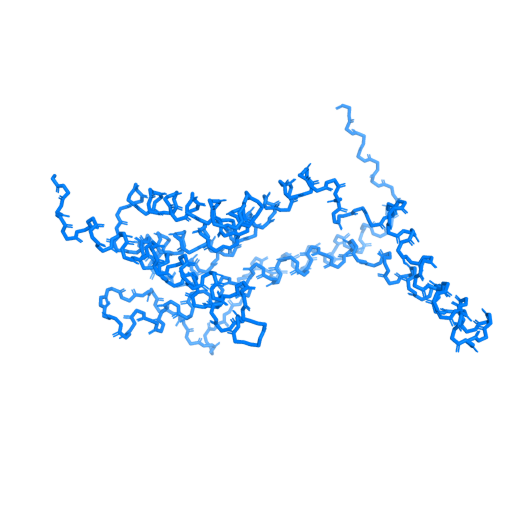A 1
ATOM 735 C C . LEU A 1 102 ? -13.083 -5.945 -0.498 1.00 94.38 102 LEU A C 1
ATOM 737 O O . LEU A 1 102 ? -12.221 -5.334 -1.110 1.00 94.38 102 LEU A O 1
ATOM 741 N N . LEU A 1 103 ? -14.350 -5.965 -0.916 1.00 92.69 103 LEU A N 1
ATOM 742 C CA . LEU A 1 103 ? -14.770 -5.314 -2.164 1.00 92.69 103 LEU A CA 1
ATOM 743 C C . LEU A 1 103 ? -14.427 -3.818 -2.174 1.00 92.69 103 LEU A C 1
ATOM 745 O O . LEU A 1 103 ? -13.769 -3.341 -3.099 1.00 92.69 103 LEU A O 1
ATOM 749 N N . TYR A 1 104 ? -14.808 -3.085 -1.125 1.00 95.12 104 TYR A N 1
ATOM 750 C CA . TYR A 1 104 ? -14.469 -1.666 -1.011 1.00 95.12 104 TYR A CA 1
ATOM 751 C C . TYR A 1 104 ? -12.969 -1.441 -0.793 1.00 95.12 104 TYR A C 1
ATOM 753 O O . TYR A 1 104 ? -12.417 -0.473 -1.312 1.00 95.12 104 TYR A O 1
ATOM 761 N N . GLY A 1 105 ? -12.292 -2.342 -0.080 1.00 96.50 105 GLY A N 1
ATOM 762 C CA . GLY A 1 105 ? -10.848 -2.300 0.130 1.00 96.50 105 GLY A CA 1
ATOM 763 C C . GLY A 1 105 ? -10.049 -2.483 -1.162 1.00 96.50 105 GLY A C 1
ATOM 764 O O . GLY A 1 105 ? -9.060 -1.784 -1.367 1.00 96.50 105 GLY A O 1
ATOM 765 N N . ILE A 1 106 ? -10.499 -3.352 -2.072 1.00 96.62 106 ILE A N 1
ATOM 766 C CA . ILE A 1 106 ? -9.882 -3.552 -3.390 1.00 96.62 106 ILE A CA 1
ATOM 767 C C . ILE A 1 106 ? -10.047 -2.291 -4.237 1.00 96.62 106 ILE A C 1
ATOM 769 O O . ILE A 1 106 ? -9.069 -1.819 -4.814 1.00 96.62 106 ILE A O 1
ATOM 773 N N . LEU A 1 107 ? -11.249 -1.704 -4.269 1.00 96.31 107 LEU A N 1
ATOM 774 C CA . LEU A 1 107 ? -11.494 -0.442 -4.976 1.00 96.31 107 LEU A CA 1
ATOM 775 C C . LEU A 1 107 ? -10.637 0.697 -4.409 1.00 96.31 107 LEU A C 1
ATOM 777 O O . LEU A 1 107 ? -10.061 1.475 -5.169 1.00 96.31 107 LEU A O 1
ATOM 781 N N . LEU A 1 108 ? -10.499 0.762 -3.083 1.00 97.12 108 LEU A N 1
ATOM 782 C CA . LEU A 1 108 ? -9.649 1.736 -2.409 1.00 97.12 108 LEU A CA 1
ATOM 783 C C . LEU A 1 108 ? -8.162 1.527 -2.735 1.00 97.12 108 LEU A C 1
ATOM 785 O O . LEU A 1 108 ? -7.466 2.487 -3.059 1.00 97.12 108 LEU A O 1
ATOM 789 N N . SER A 1 109 ? -7.683 0.280 -2.687 1.00 97.38 109 SER A N 1
ATOM 790 C CA . SER A 1 109 ? -6.315 -0.113 -3.056 1.00 97.38 109 SER A CA 1
ATOM 791 C C . SER A 1 109 ? -6.004 0.279 -4.500 1.00 97.38 109 SER A C 1
ATOM 793 O O . SER A 1 109 ? -4.975 0.898 -4.771 1.00 97.38 109 SER A O 1
ATOM 795 N N . LEU A 1 110 ? -6.923 -0.029 -5.420 1.00 96.88 110 LEU A N 1
ATOM 796 C CA . LEU A 1 110 ? -6.788 0.279 -6.837 1.00 96.88 110 LEU A CA 1
ATOM 797 C C . LEU A 1 110 ? -6.756 1.791 -7.072 1.00 96.88 110 LEU A C 1
ATOM 799 O O . LEU A 1 110 ? -5.835 2.284 -7.717 1.00 96.88 110 LEU A O 1
ATOM 803 N N . GLY A 1 111 ? -7.704 2.536 -6.496 1.00 96.94 111 GLY A N 1
ATOM 804 C CA . GLY A 1 111 ? -7.742 3.996 -6.597 1.00 96.94 111 GLY A CA 1
ATOM 805 C C . GLY A 1 111 ? -6.483 4.659 -6.032 1.00 96.94 111 GLY A C 1
ATOM 806 O O . GLY A 1 111 ? -5.933 5.570 -6.647 1.00 96.94 111 GLY A O 1
ATOM 807 N N . SER A 1 112 ? -5.975 4.157 -4.905 1.00 96.50 112 SER A N 1
ATOM 808 C CA . SER A 1 112 ? -4.748 4.658 -4.282 1.00 96.50 112 SER A CA 1
ATOM 809 C C . SER A 1 112 ? -3.509 4.405 -5.148 1.00 96.50 112 SER A C 1
ATOM 811 O O . SER A 1 112 ? -2.688 5.302 -5.329 1.00 96.50 112 SER A O 1
ATOM 813 N N . LYS A 1 113 ? -3.391 3.217 -5.756 1.00 94.50 113 LYS A N 1
ATOM 814 C CA . LYS A 1 113 ? -2.293 2.892 -6.680 1.00 94.50 113 LYS A CA 1
ATOM 815 C C . LYS A 1 113 ? -2.370 3.679 -7.988 1.00 94.50 113 LYS A C 1
ATOM 817 O O . LYS A 1 113 ? -1.341 4.139 -8.472 1.00 94.50 113 LYS A O 1
ATOM 822 N N . LEU A 1 114 ? -3.570 3.875 -8.537 1.00 94.50 114 LEU A N 1
ATOM 823 C CA . LEU A 1 114 ? -3.779 4.735 -9.705 1.00 94.50 114 LEU A CA 1
ATOM 824 C C . LEU A 1 114 ? -3.332 6.170 -9.408 1.00 94.50 114 LEU A C 1
ATOM 826 O O . LEU A 1 114 ? -2.601 6.766 -10.196 1.00 94.50 114 LEU A O 1
ATOM 830 N N . LEU A 1 115 ? -3.706 6.705 -8.243 1.00 95.06 115 LEU A N 1
ATOM 831 C CA . LEU A 1 115 ? -3.277 8.032 -7.813 1.00 95.06 115 LEU A CA 1
ATOM 832 C C . LEU A 1 115 ? -1.757 8.106 -7.609 1.00 95.06 115 LEU A C 1
ATOM 834 O O . LEU A 1 115 ? -1.124 9.051 -8.078 1.00 95.06 115 LEU A O 1
ATOM 838 N N . LEU A 1 116 ? -1.168 7.097 -6.958 1.00 93.31 116 LEU A N 1
ATOM 839 C CA . LEU A 1 116 ? 0.278 6.980 -6.762 1.00 93.31 116 LEU A CA 1
ATOM 840 C C . LEU A 1 116 ? 1.009 7.033 -8.093 1.00 93.31 116 LEU A C 1
ATOM 842 O O . LEU A 1 116 ? 1.962 7.786 -8.234 1.00 93.31 116 LEU A O 1
ATOM 846 N N . MET A 1 117 ? 0.529 6.281 -9.074 1.00 89.31 117 MET A N 1
ATOM 847 C CA . MET A 1 117 ? 1.107 6.229 -10.405 1.00 89.31 117 MET A CA 1
ATOM 848 C C . MET A 1 117 ? 1.015 7.571 -11.137 1.00 89.31 117 MET A C 1
ATOM 850 O O . MET A 1 117 ? 2.000 8.003 -11.725 1.00 89.31 117 MET A O 1
ATOM 854 N N . ILE A 1 118 ? -0.129 8.262 -11.074 1.00 90.69 118 ILE A N 1
ATOM 855 C CA . ILE A 1 118 ? -0.288 9.589 -11.690 1.00 90.69 118 ILE A CA 1
ATOM 856 C C . ILE A 1 118 ? 0.694 10.590 -11.070 1.00 90.69 118 ILE A C 1
ATOM 858 O O . ILE A 1 118 ? 1.342 11.352 -11.787 1.00 90.69 118 ILE A O 1
ATOM 862 N N . ILE A 1 119 ? 0.811 10.602 -9.740 1.00 92.31 119 ILE A N 1
ATOM 863 C CA . ILE A 1 119 ? 1.696 11.535 -9.035 1.00 92.31 119 ILE A CA 1
ATOM 864 C C . ILE A 1 119 ? 3.163 11.166 -9.283 1.00 92.31 119 ILE A C 1
ATOM 866 O O . ILE A 1 119 ? 3.950 12.034 -9.652 1.00 92.31 119 ILE A O 1
ATOM 870 N N . ALA A 1 120 ? 3.531 9.893 -9.135 1.00 88.19 120 ALA A N 1
ATOM 871 C CA . ALA A 1 120 ? 4.889 9.414 -9.369 1.00 88.19 120 ALA A CA 1
ATOM 872 C C . ALA A 1 120 ? 5.326 9.656 -10.818 1.00 88.19 120 ALA A C 1
ATOM 874 O O . ALA A 1 120 ? 6.443 10.115 -11.036 1.00 88.19 120 ALA A O 1
ATOM 875 N N . GLY A 1 121 ? 4.444 9.443 -11.797 1.00 86.56 121 GLY A N 1
ATOM 876 C CA . GLY A 1 121 ? 4.730 9.733 -13.201 1.00 86.56 121 GLY A CA 1
ATOM 877 C C . GLY A 1 121 ? 4.981 11.220 -13.457 1.00 86.56 121 GLY A C 1
ATOM 878 O O . GLY A 1 121 ? 5.924 11.570 -14.155 1.00 86.56 121 GLY A O 1
ATOM 879 N N . LYS A 1 122 ? 4.224 12.121 -12.815 1.00 87.94 122 LYS A N 1
ATOM 880 C CA . LYS A 1 122 ? 4.481 13.572 -12.897 1.00 87.94 122 LYS A CA 1
ATOM 881 C C . LYS A 1 122 ? 5.791 13.997 -12.233 1.00 87.94 122 LYS A C 1
ATOM 883 O O . LYS A 1 122 ? 6.424 14.931 -12.706 1.00 87.94 122 LYS A O 1
ATOM 888 N N . VAL A 1 123 ? 6.171 13.349 -11.132 1.00 87.12 123 VAL A N 1
ATOM 889 C CA . VAL A 1 123 ? 7.401 13.671 -10.386 1.00 87.12 123 VAL A CA 1
ATOM 890 C C . VAL A 1 123 ? 8.644 13.130 -11.092 1.00 87.12 123 VAL A C 1
ATOM 892 O O . VAL A 1 123 ? 9.672 13.795 -11.111 1.00 87.12 123 VAL A O 1
ATOM 895 N N . THR A 1 124 ? 8.556 11.925 -11.655 1.00 83.19 124 THR A N 1
ATOM 896 C CA . THR A 1 124 ? 9.688 11.237 -12.297 1.00 83.19 124 THR A CA 1
ATOM 897 C C . THR A 1 124 ? 9.810 11.536 -13.788 1.00 83.19 124 THR A C 1
ATOM 899 O O . THR A 1 124 ? 10.870 11.309 -14.353 1.00 83.19 124 THR A O 1
ATOM 902 N N . GLY A 1 125 ? 8.743 12.020 -14.431 1.00 80.06 125 GLY A N 1
ATOM 903 C CA . GLY A 1 125 ? 8.669 12.191 -15.885 1.00 80.06 125 GLY A CA 1
ATOM 904 C C . GLY A 1 125 ? 8.381 10.895 -16.651 1.00 80.06 125 GLY A C 1
ATOM 905 O O . GLY A 1 125 ? 8.160 10.942 -17.858 1.00 80.06 125 GLY A O 1
ATOM 906 N N . ILE A 1 126 ? 8.329 9.748 -15.967 1.00 75.25 126 ILE A N 1
ATOM 907 C CA . ILE A 1 126 ? 8.133 8.437 -16.588 1.00 75.25 126 ILE A CA 1
ATOM 908 C C . ILE A 1 126 ? 6.644 8.095 -16.583 1.00 75.25 126 ILE A C 1
ATOM 910 O O . ILE A 1 126 ? 6.032 7.916 -15.528 1.00 75.25 126 ILE A O 1
ATOM 914 N N . ASN A 1 127 ? 6.052 7.962 -17.770 1.00 75.94 127 ASN A N 1
ATOM 915 C CA . ASN A 1 127 ? 4.689 7.466 -17.911 1.00 75.94 127 ASN A CA 1
ATOM 916 C C . ASN A 1 127 ? 4.705 5.936 -18.096 1.00 75.94 127 ASN A C 1
ATOM 918 O O . ASN A 1 127 ? 5.109 5.462 -19.155 1.00 75.94 127 ASN A O 1
ATOM 922 N N . PRO A 1 128 ? 4.225 5.140 -17.124 1.00 68.25 128 PRO A N 1
ATOM 923 C CA . PRO A 1 128 ? 4.256 3.679 -17.219 1.00 68.25 128 PRO A CA 1
ATOM 924 C C . PRO A 1 128 ? 3.350 3.108 -18.319 1.00 68.25 128 PRO A C 1
ATOM 926 O O . PRO A 1 128 ? 3.510 1.950 -18.692 1.00 68.25 128 PRO A O 1
ATOM 929 N N . PHE A 1 129 ? 2.418 3.904 -18.856 1.00 70.44 129 PHE A N 1
ATOM 930 C CA . PHE A 1 129 ? 1.592 3.520 -20.002 1.00 70.44 129 PHE A CA 1
ATOM 931 C C . PHE A 1 129 ? 2.220 3.875 -21.353 1.00 70.44 129 PHE A C 1
ATOM 933 O O . PHE A 1 129 ? 1.706 3.448 -22.382 1.00 70.44 129 PHE A O 1
ATOM 940 N N . GLN A 1 130 ? 3.302 4.657 -21.367 1.00 69.75 130 GLN A N 1
ATOM 941 C CA . GLN A 1 130 ? 4.023 5.048 -22.578 1.00 69.75 130 GLN A CA 1
ATOM 942 C C . GLN A 1 130 ? 5.476 4.598 -22.443 1.00 69.75 130 GLN A C 1
ATOM 944 O O . GLN A 1 130 ? 6.350 5.347 -22.015 1.00 69.75 130 GLN A O 1
ATOM 949 N N . LEU A 1 131 ? 5.717 3.336 -22.796 1.00 63.12 131 LEU A N 1
ATOM 950 C CA . LEU A 1 131 ? 7.036 2.702 -22.708 1.00 63.12 131 LEU A CA 1
ATOM 951 C C . LEU A 1 131 ? 7.921 2.979 -23.935 1.00 63.12 131 LEU A C 1
ATOM 953 O O . LEU A 1 131 ? 9.077 2.567 -23.956 1.00 63.12 131 LEU A O 1
ATOM 957 N N . ASP A 1 132 ? 7.415 3.728 -24.916 1.00 61.41 132 ASP A N 1
ATOM 958 C CA . ASP A 1 132 ? 8.116 4.072 -26.163 1.00 61.41 132 ASP A CA 1
ATOM 959 C C . ASP A 1 132 ? 9.062 5.282 -26.028 1.00 61.41 132 ASP A C 1
ATOM 961 O O . ASP A 1 132 ? 9.573 5.800 -27.021 1.00 61.41 132 ASP A O 1
ATOM 965 N N . GLY A 1 133 ? 9.292 5.771 -24.806 1.00 63.88 133 GLY A N 1
ATOM 966 C CA . GLY A 1 133 ? 10.150 6.927 -24.558 1.00 63.88 133 GLY A CA 1
ATOM 967 C C . GLY A 1 133 ? 11.599 6.702 -25.009 1.00 63.88 133 GLY A C 1
ATOM 968 O O . GLY A 1 133 ? 12.155 5.613 -24.853 1.00 63.88 133 GLY A O 1
ATOM 969 N N . ALA A 1 134 ? 12.244 7.766 -25.500 1.00 66.19 134 ALA A N 1
ATOM 970 C CA . ALA A 1 134 ? 13.654 7.763 -25.911 1.00 66.19 134 ALA A CA 1
ATOM 971 C C . ALA A 1 134 ? 14.606 7.235 -24.815 1.00 66.19 134 ALA A C 1
ATOM 973 O O . ALA A 1 134 ? 15.646 6.651 -25.114 1.00 66.19 134 ALA A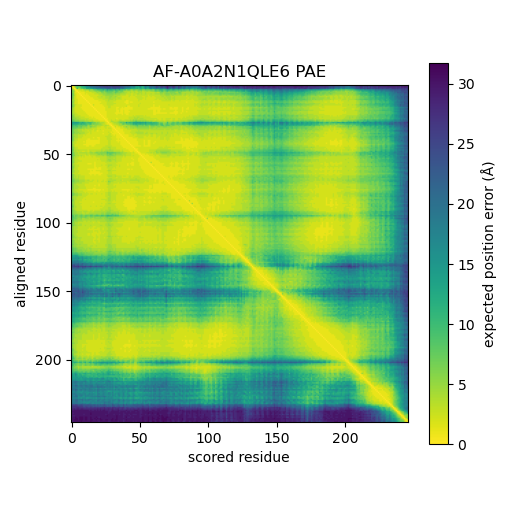 O 1
ATOM 974 N N . GLU A 1 135 ? 14.237 7.389 -23.541 1.00 69.62 135 GLU A N 1
ATOM 975 C CA . GLU A 1 135 ? 14.977 6.846 -22.398 1.00 69.62 135 GLU A CA 1
ATOM 976 C C . GLU A 1 135 ? 14.959 5.314 -22.353 1.00 69.62 135 GLU A C 1
ATOM 978 O O . GLU A 1 135 ? 16.002 4.701 -22.125 1.00 69.62 135 GLU A O 1
ATOM 983 N N . MET A 1 136 ? 13.808 4.687 -22.618 1.00 72.81 136 MET A N 1
ATOM 984 C CA . MET A 1 136 ? 13.688 3.228 -22.664 1.00 72.81 136 MET A CA 1
ATOM 985 C C . MET A 1 136 ? 14.481 2.669 -23.846 1.00 72.81 136 MET A C 1
ATOM 987 O O . MET A 1 136 ? 15.248 1.725 -23.676 1.00 72.81 136 MET A O 1
ATOM 991 N N . GLN A 1 137 ? 14.378 3.301 -25.020 1.00 73.88 137 GLN A N 1
ATOM 992 C CA . GLN A 1 137 ? 15.195 2.934 -26.183 1.00 73.88 137 GLN A CA 1
ATOM 993 C C . GLN A 1 137 ? 16.693 3.058 -25.878 1.00 73.88 137 GLN A C 1
ATOM 995 O O . GLN A 1 137 ? 17.452 2.134 -26.148 1.00 73.88 137 GLN A O 1
ATOM 1000 N N . SER A 1 138 ? 17.114 4.134 -25.205 1.00 76.31 138 SER A N 1
ATOM 1001 C CA . SER A 1 138 ? 18.505 4.305 -24.775 1.00 76.31 138 SER A CA 1
ATOM 1002 C C . SER A 1 138 ? 18.966 3.225 -23.787 1.00 76.31 138 SER A C 1
ATOM 1004 O O . SER A 1 138 ? 20.113 2.780 -23.859 1.00 76.31 138 SER A O 1
ATOM 1006 N N . MET A 1 139 ? 18.106 2.779 -22.864 1.00 76.44 139 MET A N 1
ATOM 1007 C CA . MET A 1 139 ? 18.426 1.659 -21.970 1.00 76.44 139 MET A CA 1
ATOM 1008 C C . MET A 1 139 ? 18.575 0.349 -22.743 1.00 76.44 139 MET A C 1
ATOM 1010 O O . MET A 1 139 ? 19.535 -0.385 -22.514 1.00 76.44 139 MET A O 1
ATOM 1014 N N . ILE A 1 140 ? 17.661 0.081 -23.674 1.00 78.69 140 ILE A N 1
ATOM 1015 C CA . ILE A 1 140 ? 17.690 -1.102 -24.536 1.00 78.69 140 ILE A CA 1
ATOM 1016 C C . ILE A 1 140 ? 18.977 -1.132 -25.366 1.00 78.69 140 ILE A C 1
ATOM 1018 O O . ILE A 1 140 ? 19.683 -2.139 -25.370 1.00 78.69 140 ILE A O 1
ATOM 1022 N N . ASP A 1 141 ? 19.331 -0.020 -26.006 1.00 82.06 141 ASP A N 1
ATOM 1023 C CA . ASP A 1 141 ? 20.538 0.072 -26.824 1.00 82.06 141 ASP A CA 1
ATOM 1024 C C . ASP A 1 141 ? 21.807 -0.133 -25.977 1.00 82.06 141 ASP A C 1
ATOM 1026 O O . ASP A 1 141 ? 22.721 -0.837 -26.399 1.00 82.06 141 ASP A O 1
ATOM 1030 N N . LYS A 1 142 ? 21.856 0.384 -24.739 1.00 84.62 142 LYS A N 1
ATOM 1031 C CA . LYS A 1 142 ? 22.971 0.124 -23.805 1.00 84.62 142 LYS A CA 1
ATOM 1032 C C . LYS A 1 142 ? 23.095 -1.352 -23.431 1.00 84.62 142 LYS A C 1
ATOM 1034 O O . LYS A 1 142 ? 24.210 -1.865 -23.352 1.00 84.62 142 LYS A O 1
ATOM 1039 N N . ILE A 1 143 ? 21.969 -2.025 -23.196 1.00 83.12 143 ILE A N 1
ATOM 1040 C CA . ILE A 1 143 ? 21.943 -3.462 -22.904 1.00 83.12 143 ILE A CA 1
ATOM 1041 C C . ILE A 1 143 ? 22.485 -4.239 -24.110 1.00 83.12 143 ILE A C 1
ATOM 1043 O O . ILE A 1 143 ? 23.333 -5.114 -23.944 1.00 83.12 143 ILE A O 1
ATOM 1047 N N . PHE A 1 144 ? 22.064 -3.894 -25.328 1.00 81.38 144 PHE A N 1
ATOM 1048 C CA . PHE A 1 144 ? 22.526 -4.582 -26.533 1.00 81.38 144 PHE A CA 1
ATOM 1049 C C . PHE A 1 144 ? 23.992 -4.305 -26.875 1.00 81.38 144 PHE A C 1
ATOM 1051 O O . PHE A 1 144 ? 24.702 -5.247 -27.215 1.00 81.38 144 PHE A O 1
ATOM 1058 N N . LEU A 1 145 ? 24.485 -3.080 -26.676 1.00 83.31 145 LEU A N 1
ATOM 1059 C CA . LEU A 1 145 ? 25.914 -2.758 -26.796 1.00 83.31 145 LEU A CA 1
ATOM 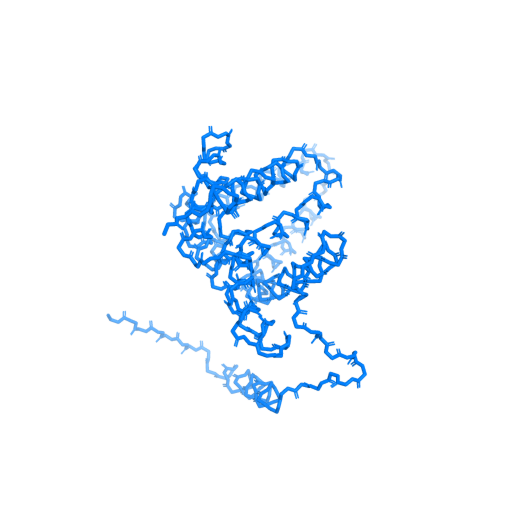1060 C C . LEU A 1 145 ? 26.776 -3.578 -25.825 1.00 83.31 145 LEU A C 1
ATOM 1062 O O . LEU A 1 145 ? 27.877 -4.008 -26.171 1.00 83.31 145 LEU A O 1
ATOM 1066 N N . PHE A 1 146 ? 26.275 -3.841 -24.615 1.00 85.12 146 PHE A N 1
ATOM 1067 C CA . PHE A 1 146 ? 26.949 -4.730 -23.671 1.00 85.12 146 PHE A CA 1
ATOM 1068 C C . PHE A 1 146 ? 27.010 -6.173 -24.204 1.00 85.12 146 PHE A C 1
ATOM 1070 O O . PHE A 1 146 ? 28.087 -6.771 -24.226 1.00 85.12 146 PHE A O 1
ATOM 1077 N N . TYR A 1 147 ? 25.900 -6.722 -24.707 1.00 82.06 147 TYR A N 1
ATOM 1078 C CA . TYR A 1 147 ? 25.882 -8.070 -25.295 1.00 82.06 147 TYR A CA 1
ATOM 1079 C C . TYR A 1 147 ? 26.771 -8.197 -26.543 1.00 82.06 147 TYR A C 1
ATOM 1081 O O . TYR A 1 147 ? 27.468 -9.206 -26.681 1.00 82.06 147 TYR A O 1
ATOM 1089 N N . GLU A 1 148 ? 26.839 -7.164 -27.392 1.00 80.50 148 GLU A N 1
ATOM 1090 C CA . GLU A 1 148 ? 27.810 -7.083 -28.494 1.00 80.50 148 GLU A CA 1
ATOM 1091 C C . GLU A 1 148 ? 29.248 -7.168 -27.969 1.00 80.50 148 GLU A C 1
ATOM 1093 O O . GLU A 1 148 ? 30.048 -7.961 -28.465 1.00 80.50 148 GLU A O 1
ATOM 1098 N N . SER A 1 149 ? 29.568 -6.417 -26.908 1.00 82.56 149 SER A N 1
ATOM 1099 C CA . SER A 1 149 ? 30.907 -6.426 -26.302 1.00 82.56 149 SER A CA 1
ATOM 1100 C C . SER A 1 149 ? 31.289 -7.765 -25.653 1.00 82.56 149 SER A C 1
ATOM 1102 O O . SER A 1 149 ? 32.472 -8.036 -25.453 1.00 82.56 149 SER A O 1
ATOM 1104 N N . THR A 1 150 ? 30.305 -8.626 -25.368 1.00 82.19 150 THR A N 1
ATOM 1105 C CA . THR A 1 150 ? 30.508 -9.951 -24.755 1.00 82.19 150 THR A CA 1
ATOM 1106 C C . THR A 1 150 ? 30.641 -11.076 -25.797 1.00 82.19 150 THR A C 1
ATOM 1108 O O . THR A 1 150 ? 30.825 -12.236 -25.432 1.00 82.19 150 THR A O 1
ATOM 1111 N N . GLY A 1 151 ? 30.577 -10.754 -27.097 1.00 80.00 151 GLY A N 1
ATOM 1112 C CA . GLY A 1 151 ? 30.835 -11.696 -28.191 1.00 80.00 151 GLY A CA 1
ATOM 1113 C C . GLY A 1 151 ? 29.613 -12.456 -28.723 1.00 80.00 151 GLY A C 1
ATOM 1114 O O . GLY A 1 151 ? 29.792 -13.461 -29.411 1.00 80.00 151 GLY A O 1
ATOM 1115 N N . MET A 1 152 ? 28.381 -12.010 -28.436 1.00 80.50 152 MET A N 1
ATOM 1116 C CA . MET A 1 152 ? 27.188 -12.556 -29.104 1.00 80.50 152 MET A CA 1
ATOM 1117 C C . MET A 1 152 ? 27.181 -12.212 -30.602 1.00 80.50 152 MET A C 1
ATOM 1119 O O . MET A 1 152 ? 27.598 -11.127 -31.008 1.00 80.50 152 MET A O 1
ATOM 1123 N N . SER A 1 153 ? 26.681 -13.131 -31.438 1.00 81.00 153 SER A N 1
ATOM 1124 C CA . SER A 1 153 ? 26.563 -12.890 -32.880 1.00 81.00 153 SER A CA 1
ATOM 1125 C C . SER A 1 153 ? 25.497 -11.833 -33.182 1.00 81.00 153 SER A C 1
ATOM 1127 O O . SER A 1 153 ? 24.467 -11.764 -32.509 1.00 81.00 153 SER A O 1
ATOM 1129 N N . LYS A 1 154 ? 25.699 -11.030 -34.229 1.00 75.88 154 LYS A N 1
ATOM 1130 C CA . LYS A 1 154 ? 24.763 -9.954 -34.599 1.00 75.88 154 LYS A CA 1
ATOM 1131 C C . LYS A 1 154 ? 23.361 -10.479 -34.918 1.00 75.88 154 LYS A C 1
ATOM 1133 O O . LYS A 1 154 ? 22.376 -9.811 -34.622 1.00 75.88 154 LYS A O 1
ATOM 1138 N N . GLU A 1 155 ? 23.262 -11.694 -35.453 1.00 77.25 155 GLU A N 1
ATOM 1139 C CA . GLU A 1 155 ? 21.990 -12.348 -35.766 1.00 77.25 155 GLU A CA 1
ATOM 1140 C C . GLU A 1 155 ? 21.220 -12.734 -34.496 1.00 77.25 155 GLU A C 1
ATOM 1142 O O . GLU A 1 155 ? 20.006 -12.548 -34.422 1.00 77.25 155 GLU A O 1
ATOM 1147 N N . SER A 1 156 ? 21.922 -13.230 -33.471 1.00 78.50 156 SER A N 1
ATOM 1148 C CA . SER A 1 156 ? 21.297 -13.567 -32.186 1.00 78.50 156 SER A CA 1
ATOM 1149 C C . SER A 1 156 ? 20.869 -12.315 -31.417 1.00 78.50 156 SER A C 1
ATOM 1151 O O . SER A 1 156 ? 19.804 -12.306 -30.806 1.00 78.50 156 SER A O 1
ATOM 1153 N N . ILE A 1 157 ? 21.631 -11.225 -31.520 1.00 79.19 157 ILE A N 1
ATOM 1154 C CA . ILE A 1 157 ? 21.285 -9.926 -30.928 1.00 79.19 157 ILE A CA 1
ATOM 1155 C C . ILE A 1 157 ? 20.044 -9.322 -31.592 1.00 79.19 157 ILE A C 1
ATOM 1157 O O . ILE A 1 157 ? 19.150 -8.855 -30.888 1.00 79.19 157 ILE A O 1
ATOM 1161 N N . ALA A 1 158 ? 19.947 -9.377 -32.924 1.00 79.62 158 ALA A N 1
ATOM 1162 C CA . ALA A 1 158 ? 18.776 -8.889 -33.651 1.00 79.62 158 ALA A CA 1
ATOM 1163 C C . ALA A 1 158 ? 17.499 -9.652 -33.259 1.00 79.62 158 ALA A C 1
ATOM 1165 O O . ALA A 1 158 ? 16.491 -9.030 -32.928 1.00 79.62 158 ALA A O 1
ATOM 1166 N N . ALA A 1 159 ? 17.564 -10.986 -33.188 1.00 81.69 159 ALA A N 1
ATOM 1167 C CA . ALA A 1 159 ? 16.427 -11.806 -32.767 1.00 81.69 159 ALA A CA 1
ATOM 1168 C C . ALA A 1 159 ? 15.974 -11.498 -31.326 1.00 81.69 159 ALA A C 1
ATOM 1170 O O . ALA A 1 159 ? 14.776 -11.400 -31.054 1.00 81.69 159 ALA A O 1
ATOM 1171 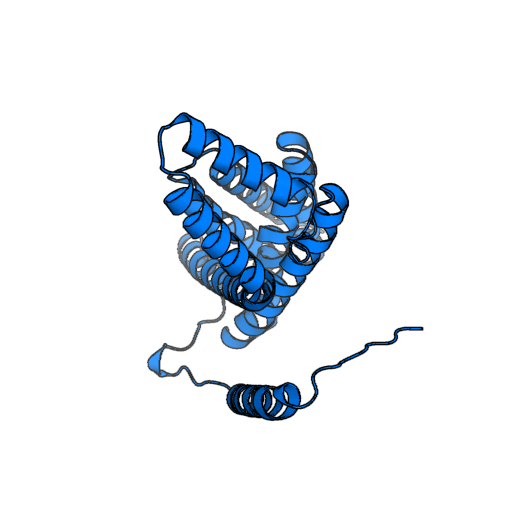N N . VAL A 1 160 ? 16.921 -11.301 -30.402 1.00 81.50 160 VAL A N 1
ATOM 1172 C CA . VAL A 1 160 ? 16.609 -10.913 -29.017 1.00 81.50 160 VAL A CA 1
ATOM 1173 C C . VAL A 1 160 ? 16.014 -9.503 -28.964 1.00 81.50 160 VAL A C 1
ATOM 1175 O O . VAL A 1 160 ? 15.073 -9.277 -28.205 1.00 81.50 160 VAL A O 1
ATOM 1178 N N . ARG A 1 161 ? 16.501 -8.5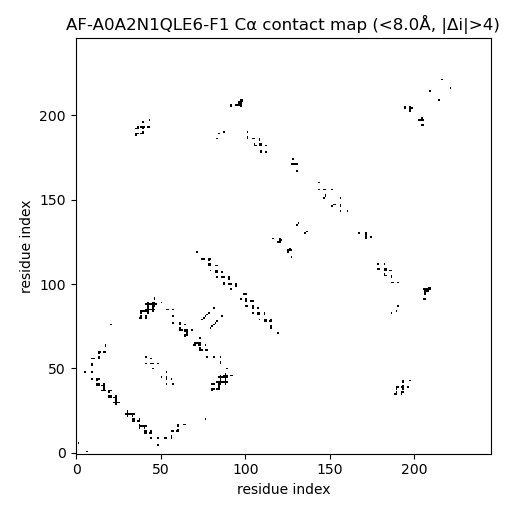64 -29.784 1.00 79.62 161 ARG A N 1
ATOM 1179 C CA . ARG A 1 161 ? 15.964 -7.197 -29.881 1.00 79.62 161 ARG A CA 1
ATOM 1180 C C . ARG A 1 161 ? 14.513 -7.179 -30.332 1.00 79.62 161 ARG A C 1
ATOM 1182 O O . ARG A 1 161 ? 13.702 -6.513 -29.692 1.00 79.62 161 ARG A O 1
ATOM 1189 N N . ASP A 1 162 ? 14.182 -7.945 -31.364 1.00 81.56 162 ASP A N 1
ATOM 1190 C CA . ASP A 1 162 ? 12.816 -8.023 -31.881 1.00 81.56 162 ASP A CA 1
ATOM 1191 C C . ASP A 1 162 ? 11.866 -8.668 -30.863 1.00 81.56 162 ASP A C 1
ATOM 1193 O O . ASP A 1 162 ? 10.779 -8.147 -30.606 1.00 81.56 162 ASP A O 1
ATOM 1197 N N . GLN A 1 163 ? 12.297 -9.745 -30.196 1.00 83.62 163 GLN A N 1
ATOM 1198 C CA . GLN A 1 163 ? 11.513 -10.376 -29.131 1.00 83.62 163 GLN A CA 1
ATOM 1199 C C . GLN A 1 163 ? 11.281 -9.432 -27.940 1.00 83.62 163 GLN A C 1
ATOM 1201 O O . GLN A 1 163 ? 10.190 -9.403 -27.357 1.00 83.62 163 GLN A O 1
ATOM 1206 N N . PHE A 1 164 ? 12.297 -8.650 -27.567 1.00 82.06 164 PHE A N 1
ATOM 1207 C CA . PHE A 1 164 ? 12.196 -7.678 -26.483 1.00 82.06 164 PHE A CA 1
ATOM 1208 C C . PHE A 1 164 ? 11.247 -6.533 -26.853 1.00 82.06 164 PHE A C 1
ATOM 1210 O O . PHE A 1 164 ? 10.389 -6.168 -26.051 1.00 82.06 164 PHE A O 1
ATOM 1217 N N . ALA A 1 165 ? 11.337 -6.017 -28.082 1.00 79.50 165 ALA A N 1
ATOM 1218 C CA . ALA A 1 165 ? 10.444 -4.982 -28.593 1.00 79.50 165 ALA A CA 1
ATOM 1219 C C . ALA A 1 165 ? 8.976 -5.443 -28.610 1.00 79.50 165 ALA A C 1
ATOM 1221 O O . ALA A 1 165 ? 8.102 -4.717 -28.137 1.00 79.50 165 ALA A O 1
ATOM 1222 N N . GLU A 1 166 ? 8.698 -6.666 -29.069 1.00 81.31 166 GLU A N 1
ATOM 1223 C CA . GLU A 1 166 ? 7.352 -7.256 -29.006 1.00 81.31 166 GLU A CA 1
ATOM 1224 C C . GLU A 1 166 ? 6.852 -7.419 -27.562 1.00 81.31 166 GLU A C 1
ATOM 1226 O O . GLU A 1 166 ? 5.709 -7.085 -27.246 1.00 81.31 166 GLU A O 1
ATOM 1231 N N . SER A 1 167 ? 7.719 -7.843 -26.640 1.00 81.88 167 SER A N 1
ATOM 1232 C CA . SER A 1 167 ? 7.355 -7.970 -25.222 1.00 81.88 167 SER A CA 1
ATOM 1233 C C . SER A 1 167 ? 6.983 -6.618 -24.598 1.00 81.88 167 SER A C 1
ATOM 1235 O O . SER A 1 167 ? 6.028 -6.531 -23.825 1.00 81.88 167 SER A O 1
ATOM 1237 N N . LEU A 1 168 ? 7.697 -5.548 -24.963 1.00 78.00 168 LEU A N 1
ATOM 1238 C CA . LEU A 1 168 ? 7.399 -4.188 -24.510 1.00 78.00 168 LEU A CA 1
ATOM 1239 C C . LEU A 1 168 ? 6.078 -3.654 -25.080 1.00 78.00 168 LEU A C 1
ATOM 1241 O O . LEU A 1 168 ? 5.363 -2.951 -24.368 1.00 78.00 168 LEU A O 1
ATOM 1245 N N . ARG A 1 169 ? 5.699 -4.038 -26.308 1.00 77.38 169 ARG A N 1
ATOM 1246 C CA . ARG A 1 169 ? 4.397 -3.681 -26.906 1.00 77.38 169 ARG A CA 1
ATOM 1247 C C . ARG A 1 169 ? 3.212 -4.296 -26.166 1.00 77.38 169 ARG A C 1
ATOM 1249 O O . ARG A 1 169 ? 2.137 -3.702 -26.128 1.00 77.38 169 ARG A O 1
ATOM 1256 N N . LEU A 1 170 ? 3.396 -5.467 -25.554 1.00 81.00 170 LEU A N 1
ATOM 1257 C CA . LEU A 1 170 ? 2.351 -6.128 -24.768 1.00 81.00 170 LEU A CA 1
ATOM 1258 C C . LEU A 1 170 ? 2.177 -5.523 -23.370 1.00 81.00 170 LEU A C 1
ATOM 1260 O O . LEU A 1 170 ? 1.096 -5.649 -22.788 1.00 81.00 170 LEU A O 1
ATOM 1264 N N . LEU A 1 171 ? 3.203 -4.856 -22.825 1.00 79.12 171 LEU A N 1
ATOM 1265 C CA . LEU A 1 171 ? 3.174 -4.325 -21.459 1.00 79.12 171 LEU A CA 1
ATOM 1266 C C . LEU A 1 171 ? 1.972 -3.401 -21.195 1.00 79.12 171 LEU A C 1
ATOM 1268 O O . LEU A 1 171 ? 1.257 -3.681 -20.232 1.00 79.12 171 LEU A O 1
ATOM 1272 N N . PRO A 1 172 ? 1.657 -2.380 -22.022 1.00 79.56 172 PRO A N 1
ATOM 1273 C CA . PRO A 1 172 ? 0.497 -1.514 -21.790 1.00 79.56 172 PRO A CA 1
ATOM 1274 C C . PRO A 1 172 ? -0.841 -2.264 -21.765 1.00 79.56 172 PRO A C 1
ATOM 1276 O O . PRO A 1 172 ? -1.759 -1.853 -21.059 1.00 79.56 172 PRO A O 1
ATOM 1279 N N . VAL A 1 173 ? -0.951 -3.381 -22.495 1.00 80.38 173 VAL A N 1
ATOM 1280 C CA . VAL A 1 173 ? -2.167 -4.208 -22.558 1.00 80.38 173 VAL A CA 1
ATOM 1281 C C . VAL A 1 173 ? -2.345 -5.032 -21.282 1.00 80.38 173 VAL A C 1
ATOM 1283 O O . VAL A 1 173 ? -3.452 -5.134 -20.753 1.00 80.38 173 VAL A O 1
ATOM 1286 N N . ILE A 1 174 ? -1.264 -5.609 -20.752 1.00 85.31 174 ILE A N 1
ATOM 1287 C CA . ILE A 1 174 ? -1.325 -6.442 -19.540 1.00 85.31 174 ILE A CA 1
ATOM 1288 C C . ILE A 1 174 ? -1.248 -5.624 -18.245 1.00 85.31 174 ILE A C 1
ATOM 1290 O O . ILE A 1 174 ? -1.668 -6.102 -17.188 1.00 85.31 174 ILE A O 1
ATOM 1294 N N . PHE A 1 175 ? -0.744 -4.390 -18.312 1.00 84.12 175 PHE A N 1
ATOM 1295 C CA . PHE A 1 175 ? -0.518 -3.532 -17.152 1.00 84.12 175 PHE A CA 1
ATOM 1296 C C . PHE A 1 175 ? -1.783 -3.281 -16.312 1.00 84.12 175 PHE A C 1
ATOM 1298 O O . PHE A 1 175 ? -1.708 -3.453 -15.092 1.00 84.12 175 PHE A O 1
ATOM 1305 N N . PRO A 1 176 ? -2.967 -2.975 -16.887 1.00 86.12 176 PRO A N 1
ATOM 1306 C CA . PRO A 1 176 ? -4.200 -2.842 -16.109 1.00 86.12 176 PRO A CA 1
ATOM 1307 C C . PRO A 1 176 ? -4.556 -4.117 -15.333 1.00 86.12 176 PRO A C 1
ATOM 1309 O O . PRO A 1 176 ? -5.024 -4.048 -14.193 1.00 86.12 176 PRO A O 1
ATOM 1312 N N . THR A 1 177 ? -4.294 -5.288 -15.920 1.00 89.50 177 THR A N 1
ATOM 1313 C CA . THR A 1 177 ? -4.544 -6.587 -15.283 1.00 89.50 177 THR A CA 1
ATOM 1314 C C . THR A 1 177 ? -3.607 -6.799 -14.098 1.00 89.50 177 THR A C 1
ATOM 1316 O O . THR A 1 177 ? -4.070 -7.137 -13.008 1.00 89.50 177 THR A O 1
ATOM 1319 N N . ILE A 1 178 ? -2.307 -6.533 -14.276 1.00 90.50 178 ILE A N 1
ATOM 1320 C CA . ILE A 1 178 ? -1.305 -6.604 -13.200 1.00 90.50 178 ILE A CA 1
ATOM 1321 C C . ILE A 1 178 ? -1.676 -5.647 -12.069 1.00 90.50 178 ILE A C 1
ATOM 1323 O O . ILE A 1 178 ? -1.689 -6.047 -10.907 1.00 90.50 178 ILE A O 1
ATOM 1327 N N . LEU A 1 179 ? -2.032 -4.406 -12.399 1.00 91.81 179 LEU A N 1
ATOM 1328 C CA . LEU A 1 179 ? -2.402 -3.391 -11.419 1.00 91.81 179 LEU A CA 1
ATOM 1329 C C . LEU A 1 179 ? -3.637 -3.803 -10.607 1.00 91.81 179 LEU A C 1
ATOM 1331 O O . LEU A 1 179 ? -3.644 -3.683 -9.381 1.00 91.81 179 LEU A O 1
ATOM 1335 N N . THR A 1 180 ? -4.665 -4.325 -11.279 1.00 93.06 180 THR A N 1
ATOM 1336 C CA . THR A 1 180 ? -5.897 -4.794 -10.630 1.00 93.06 180 THR A CA 1
ATOM 1337 C C . THR A 1 180 ? -5.627 -5.999 -9.731 1.00 93.06 180 THR A C 1
ATOM 1339 O O . THR A 1 180 ? -6.100 -6.042 -8.594 1.00 93.06 180 THR A O 1
ATOM 1342 N N . MET A 1 181 ? -4.821 -6.954 -10.203 1.00 94.69 181 MET A N 1
ATOM 1343 C CA . MET A 1 181 ? -4.430 -8.128 -9.426 1.00 94.69 181 MET A CA 1
ATOM 1344 C C . MET A 1 181 ? -3.589 -7.744 -8.204 1.00 94.69 181 MET A C 1
ATOM 1346 O O . MET A 1 181 ? -3.869 -8.206 -7.101 1.00 94.69 181 MET A O 1
ATOM 1350 N N . ALA A 1 182 ? -2.611 -6.851 -8.369 1.00 93.31 182 ALA A N 1
ATOM 1351 C CA . ALA A 1 182 ? -1.790 -6.339 -7.276 1.00 93.31 182 ALA A CA 1
ATOM 1352 C C . ALA A 1 182 ? -2.643 -5.607 -6.232 1.00 93.31 182 ALA A C 1
ATOM 1354 O O . ALA A 1 182 ? -2.500 -5.838 -5.034 1.00 93.31 182 ALA A O 1
ATOM 1355 N N . ALA A 1 183 ? -3.592 -4.772 -6.669 1.00 95.75 183 ALA A N 1
ATOM 1356 C CA . ALA A 1 183 ? -4.514 -4.092 -5.768 1.00 95.75 183 ALA A CA 1
ATOM 1357 C C . ALA A 1 183 ? -5.360 -5.077 -4.946 1.00 95.75 183 ALA A C 1
ATOM 1359 O O . ALA A 1 183 ? -5.536 -4.873 -3.738 1.00 95.75 183 ALA A O 1
ATOM 1360 N N . ALA A 1 184 ? -5.851 -6.139 -5.594 1.00 95.56 184 ALA A N 1
ATOM 1361 C CA . ALA A 1 184 ? -6.643 -7.180 -4.959 1.00 95.56 184 ALA A CA 1
ATOM 1362 C C . ALA A 1 184 ? -5.830 -8.008 -3.958 1.00 95.56 184 ALA A C 1
ATOM 1364 O O . ALA A 1 184 ? -6.262 -8.200 -2.818 1.00 95.56 184 ALA A O 1
ATOM 1365 N N . LEU A 1 185 ? -4.637 -8.442 -4.368 1.00 95.50 185 LEU A N 1
ATOM 1366 C CA . LEU A 1 185 ? -3.721 -9.215 -3.542 1.00 95.50 185 LEU A CA 1
ATOM 1367 C C . LEU A 1 185 ? -3.293 -8.420 -2.305 1.00 95.50 185 LEU A C 1
ATOM 1369 O O . LEU A 1 185 ? -3.418 -8.924 -1.192 1.00 95.50 185 LEU A O 1
ATOM 1373 N N . ASP A 1 186 ? -2.888 -7.160 -2.473 1.00 94.06 186 ASP A N 1
ATOM 1374 C CA . ASP A 1 186 ? -2.485 -6.295 -1.361 1.00 94.06 186 ASP A CA 1
ATOM 1375 C C . ASP A 1 186 ? -3.613 -6.094 -0.354 1.00 94.06 186 ASP A C 1
ATOM 1377 O O . ASP A 1 186 ? -3.387 -6.161 0.855 1.00 94.06 186 ASP A O 1
ATOM 1381 N N . CYS A 1 187 ? -4.842 -5.877 -0.833 1.00 96.62 187 CYS A N 1
ATOM 1382 C CA . CYS A 1 187 ? -6.008 -5.749 0.034 1.00 96.62 187 CYS A CA 1
ATOM 1383 C C . CYS A 1 187 ? -6.250 -7.039 0.825 1.00 96.62 187 CYS A C 1
ATOM 1385 O O . CYS A 1 187 ? -6.421 -6.997 2.045 1.00 96.62 187 CYS A O 1
ATOM 1387 N N . TYR A 1 188 ? -6.247 -8.187 0.146 1.00 95.38 188 TYR A N 1
ATOM 1388 C CA . TYR A 1 188 ? -6.480 -9.484 0.772 1.00 95.38 188 TYR A CA 1
ATOM 1389 C C . TYR A 1 188 ? -5.400 -9.838 1.804 1.00 95.38 188 TYR A C 1
ATOM 1391 O O . TYR A 1 188 ? -5.720 -10.258 2.921 1.00 95.38 188 TYR A O 1
ATOM 1399 N N . LEU A 1 189 ? -4.126 -9.632 1.461 1.00 95.44 189 LEU A N 1
ATOM 1400 C CA . LEU A 1 189 ? -3.000 -9.881 2.357 1.00 95.44 189 LEU A CA 1
ATOM 1401 C C . LEU A 1 189 ? -3.038 -8.935 3.556 1.00 95.44 189 LEU A C 1
ATOM 1403 O O . LEU A 1 189 ? -2.984 -9.403 4.693 1.00 95.44 189 LEU A O 1
ATOM 1407 N N . SER A 1 190 ? -3.244 -7.635 3.322 1.00 95.94 190 SER A N 1
ATOM 1408 C CA . SER A 1 190 ? -3.384 -6.644 4.395 1.00 95.94 190 SER A CA 1
ATOM 1409 C C . SER A 1 190 ? -4.515 -7.018 5.350 1.00 95.94 190 SER A C 1
ATOM 1411 O O . SER A 1 190 ? -4.327 -6.981 6.564 1.00 95.94 190 SER A O 1
ATOM 1413 N N . TYR A 1 191 ? -5.671 -7.439 4.830 1.00 95.81 191 TYR A N 1
ATOM 1414 C CA . TYR A 1 191 ? -6.804 -7.886 5.640 1.00 95.81 191 TYR A CA 1
ATOM 1415 C C . TYR A 1 191 ? -6.465 -9.116 6.489 1.00 95.81 191 TYR A C 1
ATOM 1417 O O . TYR A 1 191 ? -6.694 -9.138 7.700 1.00 95.81 191 TYR A O 1
ATOM 1425 N N . THR A 1 192 ? -5.896 -10.141 5.856 1.00 94.56 192 THR A N 1
ATOM 1426 C CA . THR A 1 192 ? -5.604 -11.434 6.485 1.00 94.56 192 THR A CA 1
ATOM 1427 C C . THR A 1 192 ? -4.542 -11.297 7.570 1.00 94.56 192 THR A C 1
ATOM 1429 O O . THR A 1 192 ? -4.731 -11.771 8.692 1.00 94.56 192 THR A O 1
ATOM 1432 N N . ILE A 1 193 ? -3.454 -10.589 7.271 1.00 95.00 193 ILE A N 1
ATOM 1433 C CA . ILE A 1 193 ? -2.359 -10.356 8.213 1.00 95.00 193 ILE A CA 1
ATOM 1434 C C . ILE A 1 193 ? -2.836 -9.477 9.364 1.00 95.00 193 ILE A C 1
ATOM 1436 O O . ILE A 1 193 ? -2.587 -9.803 10.522 1.00 95.00 193 ILE A O 1
ATOM 1440 N N . SER A 1 194 ? -3.602 -8.422 9.084 1.00 95.31 194 SER A N 1
ATOM 1441 C CA . SER A 1 194 ? -4.167 -7.577 10.143 1.00 95.31 194 SER A CA 1
ATOM 1442 C C . SER A 1 194 ? -5.119 -8.353 11.046 1.00 95.31 194 SER A C 1
ATOM 1444 O O . SER A 1 194 ? -5.068 -8.188 12.261 1.00 95.31 194 SER A O 1
ATOM 1446 N N . SER A 1 195 ? -5.946 -9.242 10.485 1.00 93.69 195 SER A N 1
ATOM 1447 C CA . SER A 1 195 ? -6.815 -10.137 11.260 1.00 93.69 195 SER A CA 1
ATOM 1448 C C . SER A 1 195 ? -5.999 -11.051 12.178 1.00 93.69 195 SER A C 1
ATOM 1450 O O . SER A 1 195 ? -6.317 -11.199 13.359 1.00 93.69 195 SER A O 1
ATOM 1452 N N . PHE A 1 196 ? -4.909 -11.627 11.664 1.00 92.81 196 PHE A N 1
ATOM 1453 C CA . PHE A 1 196 ? -3.993 -12.448 12.452 1.00 92.81 196 PHE A CA 1
ATOM 1454 C C . PHE A 1 196 ? -3.333 -11.652 13.589 1.00 92.81 196 PHE A C 1
ATOM 1456 O O . PHE A 1 196 ? -3.341 -12.101 14.736 1.00 92.81 196 PHE A O 1
ATOM 1463 N N . VAL A 1 197 ? -2.818 -10.453 13.301 1.00 93.50 197 VAL A N 1
ATOM 1464 C CA . VAL A 1 197 ? -2.200 -9.572 14.303 1.00 93.50 197 VAL A CA 1
ATOM 1465 C C . VAL A 1 197 ? -3.224 -9.145 15.361 1.00 93.50 197 VAL A C 1
ATOM 1467 O O . VAL A 1 197 ? -2.932 -9.211 16.552 1.00 93.50 197 VAL A O 1
ATOM 1470 N N . LEU A 1 198 ? -4.452 -8.794 14.968 1.00 92.75 198 LEU A N 1
ATOM 1471 C CA . LEU A 1 198 ? -5.533 -8.428 15.893 1.00 92.75 198 LEU A CA 1
ATOM 1472 C C . LEU A 1 198 ? -5.899 -9.562 16.853 1.00 92.75 198 LEU A C 1
ATOM 1474 O O . LEU A 1 198 ? -6.091 -9.311 18.040 1.00 92.75 198 LEU A O 1
ATOM 1478 N N . LYS A 1 199 ? -5.923 -10.815 16.383 1.00 90.06 199 LYS A N 1
ATOM 1479 C CA . LYS A 1 199 ? -6.137 -11.980 17.259 1.00 90.06 199 LYS A CA 1
ATOM 1480 C C . LYS A 1 199 ? -5.045 -12.124 18.323 1.00 90.06 199 LYS A C 1
ATOM 1482 O O . LYS A 1 199 ? -5.326 -12.623 19.406 1.00 90.06 199 LYS A O 1
ATOM 1487 N N . ARG A 1 200 ? -3.811 -11.697 18.027 1.00 88.06 200 ARG A N 1
ATOM 1488 C CA . ARG A 1 200 ? -2.670 -11.752 18.959 1.00 88.06 200 ARG A CA 1
ATOM 1489 C C . ARG A 1 200 ? -2.643 -10.580 19.938 1.00 88.06 200 ARG A C 1
ATOM 1491 O O . ARG A 1 200 ? -2.358 -10.785 21.110 1.00 88.06 200 ARG A O 1
ATOM 1498 N N . VAL A 1 201 ? -2.924 -9.369 19.460 1.00 84.31 201 VAL A N 1
ATOM 1499 C CA . VAL A 1 201 ? -2.889 -8.131 20.264 1.00 84.31 201 VAL A CA 1
ATOM 1500 C C . VAL A 1 201 ? -4.187 -7.935 21.070 1.00 84.31 201 VAL A C 1
ATOM 1502 O O . VAL A 1 201 ? -4.239 -7.115 21.986 1.00 84.31 201 VAL A O 1
ATOM 1505 N N . GLY A 1 202 ? -5.238 -8.696 20.755 1.00 78.25 202 GLY A N 1
ATOM 1506 C CA . GLY A 1 202 ? -6.554 -8.605 21.385 1.00 78.25 202 GLY A CA 1
ATOM 1507 C C . GLY A 1 202 ? -7.396 -7.444 20.843 1.00 78.25 202 GLY A C 1
ATOM 1508 O O . GLY A 1 202 ? -6.927 -6.611 20.069 1.00 78.25 202 GLY A O 1
ATOM 1509 N N . GLY A 1 203 ? -8.662 -7.371 21.252 1.00 78.56 203 GLY A N 1
ATOM 1510 C CA . GLY A 1 203 ? -9.609 -6.329 20.829 1.00 78.56 203 GLY A CA 1
ATOM 1511 C C . GLY A 1 203 ? -10.599 -6.791 19.758 1.00 78.56 203 GLY A C 1
ATOM 1512 O O . GLY A 1 203 ? -10.759 -7.986 19.521 1.00 78.56 203 GLY A O 1
ATOM 1513 N N . THR A 1 204 ? -11.300 -5.833 19.144 1.00 84.50 204 THR A N 1
ATOM 1514 C CA . THR A 1 204 ? -12.360 -6.116 18.166 1.00 84.50 204 THR A CA 1
ATOM 1515 C C . THR A 1 204 ? -11.780 -6.820 16.937 1.00 84.50 204 THR A C 1
ATOM 1517 O O . THR A 1 204 ? -10.905 -6.249 16.277 1.00 84.50 204 THR A O 1
ATOM 1520 N N . PRO A 1 205 ? -12.228 -8.045 16.612 1.00 89.88 205 PRO A N 1
ATOM 1521 C CA . PRO A 1 205 ? -11.764 -8.738 15.423 1.00 89.88 205 PRO A CA 1
ATOM 1522 C C . PRO A 1 205 ? -12.306 -8.059 14.161 1.00 89.88 205 PRO A C 1
ATOM 1524 O O . PRO A 1 205 ? -13.367 -7.435 14.181 1.00 89.88 205 PRO A O 1
ATOM 1527 N N . LEU A 1 206 ? -11.597 -8.221 13.042 1.00 91.69 206 LEU A N 1
ATOM 1528 C CA . LEU A 1 206 ? -12.168 -7.897 11.734 1.00 91.69 206 LEU A CA 1
ATOM 1529 C C . LEU A 1 206 ? -13.341 -8.847 11.429 1.00 91.69 206 LEU A C 1
ATOM 1531 O O . LEU A 1 206 ? -13.289 -10.008 11.856 1.00 91.69 206 LEU A O 1
ATOM 1535 N N . PRO A 1 207 ? -14.355 -8.405 10.662 1.00 91.06 207 PRO A N 1
ATOM 1536 C CA . PRO A 1 207 ? -15.448 -9.269 10.232 1.00 91.06 207 PRO A CA 1
ATOM 1537 C C . PRO A 1 207 ? -14.936 -10.592 9.629 1.00 91.06 207 PRO A C 1
ATOM 1539 O O . PRO A 1 207 ? -14.014 -10.595 8.809 1.00 91.06 207 PRO A O 1
ATOM 1542 N N . PRO A 1 208 ? -15.468 -11.758 10.013 1.00 88.31 208 PRO A N 1
ATOM 1543 C CA . PRO A 1 208 ? -14.970 -13.014 9.474 1.00 88.31 208 PRO A CA 1
ATOM 1544 C C . PRO A 1 208 ? -15.248 -13.100 7.969 1.00 88.31 208 PRO A C 1
ATOM 1546 O O . PRO A 1 208 ? -16.309 -12.698 7.483 1.00 88.31 208 PRO A O 1
ATOM 1549 N N . LEU A 1 209 ? -14.285 -13.644 7.225 1.00 87.06 209 LEU A N 1
ATOM 1550 C CA . LEU A 1 209 ? -14.523 -14.059 5.847 1.00 87.06 209 LEU A CA 1
ATOM 1551 C C . LEU A 1 209 ? -15.248 -15.409 5.848 1.00 87.06 209 LEU A C 1
ATOM 1553 O O . LEU A 1 209 ? -14.947 -16.256 6.696 1.00 87.06 209 LEU A O 1
ATOM 1557 N N . PRO A 1 210 ? -16.188 -15.636 4.914 1.00 83.69 210 PRO A N 1
ATOM 1558 C CA . PRO A 1 210 ? -16.791 -16.948 4.752 1.00 83.69 210 PRO A CA 1
ATOM 1559 C C . PRO A 1 210 ? -15.719 -17.974 4.373 1.00 83.69 210 PRO A C 1
ATOM 1561 O O . PRO A 1 210 ? -14.729 -17.640 3.715 1.00 83.69 210 PRO A O 1
ATOM 1564 N N . LEU A 1 211 ? -15.941 -19.232 4.763 1.00 84.44 211 LEU A N 1
ATOM 1565 C CA . LEU A 1 211 ? -15.108 -20.354 4.332 1.00 84.44 211 LEU A CA 1
ATOM 1566 C C . LEU A 1 211 ? -15.014 -20.380 2.806 1.00 84.44 211 LEU A C 1
ATOM 1568 O O . LEU A 1 211 ? -15.999 -20.105 2.120 1.00 84.44 211 LEU A O 1
ATOM 1572 N N . PHE A 1 212 ? -13.846 -20.757 2.285 1.00 78.50 212 PHE A N 1
ATOM 1573 C CA . PHE A 1 212 ? -13.591 -20.804 0.844 1.00 78.50 212 PHE A CA 1
ATOM 1574 C C . PHE A 1 212 ? -14.617 -21.669 0.086 1.00 78.50 212 PHE A C 1
ATOM 1576 O O . PHE A 1 212 ? -15.017 -21.325 -1.019 1.00 78.50 212 PHE A O 1
ATOM 1583 N N . SER A 1 213 ? -15.141 -22.728 0.712 1.00 82.88 213 SER A N 1
ATOM 1584 C CA . SER A 1 213 ? -16.205 -23.580 0.153 1.00 82.88 213 SER A CA 1
ATOM 1585 C C . SER A 1 213 ? -17.534 -22.857 -0.101 1.00 82.88 213 SER A C 1
ATOM 1587 O O . SER A 1 213 ? -18.350 -23.326 -0.891 1.00 82.88 213 SER A O 1
ATOM 1589 N N . MET A 1 214 ? -17.769 -21.722 0.561 1.00 84.06 214 MET A N 1
ATOM 1590 C CA . MET A 1 214 ? -18.967 -20.898 0.393 1.00 84.06 214 MET A CA 1
ATOM 1591 C C . MET A 1 214 ? -18.743 -19.710 -0.547 1.00 84.06 214 MET A C 1
ATOM 1593 O O . MET A 1 214 ? -19.674 -18.932 -0.771 1.00 84.06 214 MET A O 1
ATOM 1597 N N . TRP A 1 215 ? -17.531 -19.531 -1.083 1.00 81.50 215 TRP A N 1
ATOM 1598 C CA . TRP A 1 215 ? -17.251 -18.430 -1.996 1.00 81.50 215 TRP A CA 1
ATOM 1599 C C . TRP A 1 215 ? -18.020 -18.636 -3.298 1.00 81.50 215 TRP A C 1
ATOM 1601 O O . TRP A 1 215 ? -17.929 -19.671 -3.953 1.00 81.50 215 TRP A O 1
ATOM 1611 N N . ARG A 1 216 ? -18.807 -17.628 -3.669 1.00 77.88 216 ARG A N 1
ATOM 1612 C CA . ARG A 1 216 ? -19.551 -17.587 -4.925 1.00 77.88 216 ARG A CA 1
ATOM 1613 C C . ARG A 1 216 ? -19.252 -16.269 -5.608 1.00 77.88 216 ARG A C 1
ATOM 1615 O O . ARG A 1 216 ? -19.284 -15.221 -4.964 1.00 77.88 216 ARG A O 1
ATOM 1622 N N . PHE A 1 217 ? -18.995 -16.314 -6.908 1.00 70.06 217 PHE A N 1
ATOM 1623 C CA . PHE A 1 217 ? -18.873 -15.088 -7.680 1.00 70.06 217 PHE A CA 1
ATOM 1624 C C . PHE A 1 217 ? -20.237 -14.384 -7.766 1.00 70.06 217 PHE A C 1
ATOM 1626 O O . PHE A 1 217 ? -21.259 -15.049 -7.976 1.00 70.06 217 PHE A O 1
ATOM 1633 N N . PRO A 1 218 ? -20.282 -13.048 -7.614 1.00 71.69 218 PRO A N 1
ATOM 1634 C CA . PRO A 1 218 ? -21.486 -12.282 -7.894 1.00 71.69 218 PRO A CA 1
ATOM 1635 C C . PRO A 1 218 ? -21.957 -12.551 -9.325 1.00 71.69 218 PRO A C 1
ATOM 1637 O O . PRO A 1 218 ? -21.143 -12.609 -10.247 1.00 71.69 218 PRO A O 1
ATOM 1640 N N . LYS A 1 219 ? -23.274 -12.631 -9.545 1.00 76.38 219 LYS A N 1
ATOM 1641 C CA . LYS A 1 219 ? -23.833 -12.773 -10.904 1.00 76.38 219 LYS A CA 1
ATOM 1642 C C . LYS A 1 219 ? -23.395 -11.634 -11.838 1.00 76.38 219 LYS A C 1
ATOM 1644 O O . LYS A 1 219 ? -23.290 -11.837 -13.042 1.00 76.38 219 LYS A O 1
ATOM 1649 N N . SER A 1 220 ? -23.088 -10.459 -11.287 1.00 78.75 220 SER A N 1
ATOM 1650 C CA . SER A 1 220 ? -22.543 -9.326 -12.039 1.00 78.75 220 SER A CA 1
ATOM 1651 C C . SER A 1 220 ? -21.156 -9.593 -12.621 1.00 78.75 220 SER A C 1
ATOM 1653 O O . SER A 1 220 ? -20.873 -9.083 -13.694 1.00 78.75 220 SER A O 1
ATOM 1655 N N . VAL A 1 221 ? -20.311 -10.412 -11.981 1.00 77.00 221 VAL A N 1
ATOM 1656 C CA . VAL A 1 221 ? -18.992 -10.784 -12.528 1.00 77.00 221 VAL A CA 1
ATOM 1657 C C . VAL A 1 221 ? -19.159 -11.664 -13.759 1.00 77.00 221 VAL A C 1
ATOM 1659 O O . VAL A 1 221 ? -18.464 -11.464 -14.747 1.00 77.00 221 VAL A O 1
ATOM 1662 N N . PHE A 1 222 ? -20.130 -12.581 -13.741 1.00 79.81 222 PHE A N 1
ATOM 1663 C CA . PHE A 1 222 ? -20.494 -13.338 -14.937 1.00 79.81 222 PHE A CA 1
ATOM 1664 C C . PHE A 1 222 ? -20.987 -12.404 -16.050 1.00 79.81 222 PHE A C 1
ATOM 1666 O O . PHE A 1 222 ? -20.525 -12.503 -17.180 1.00 79.81 222 PHE A O 1
ATOM 1673 N N . GLY A 1 223 ? -21.852 -11.438 -15.719 1.00 81.00 223 GLY A N 1
ATOM 1674 C CA . GLY A 1 223 ? -22.298 -10.412 -16.665 1.00 81.00 223 GLY A CA 1
ATOM 1675 C C . GLY A 1 223 ? -21.151 -9.565 -17.227 1.00 81.00 223 GLY A C 1
ATOM 1676 O O . GLY A 1 223 ? -21.106 -9.337 -18.429 1.00 81.00 223 GLY A O 1
ATOM 1677 N N . ALA A 1 224 ? -20.199 -9.150 -16.391 1.00 83.12 224 ALA A N 1
ATOM 1678 C CA . ALA A 1 224 ? -19.019 -8.394 -16.804 1.00 83.12 224 ALA A CA 1
ATOM 1679 C C . ALA A 1 224 ? -18.075 -9.226 -17.681 1.00 83.12 224 ALA A C 1
ATOM 1681 O O . ALA A 1 224 ? -17.517 -8.700 -18.636 1.00 83.12 224 ALA A O 1
ATOM 1682 N N . LEU A 1 225 ? -17.930 -10.524 -17.400 1.00 83.38 225 LEU A N 1
ATOM 1683 C CA . LEU A 1 225 ? -17.150 -11.448 -18.219 1.00 83.38 225 LEU A CA 1
ATOM 1684 C C . LEU A 1 225 ? -17.800 -11.652 -19.591 1.00 83.38 225 LEU A C 1
ATOM 1686 O O . LEU A 1 225 ? -17.128 -11.520 -20.608 1.00 83.38 225 LEU A O 1
ATOM 1690 N N . VAL A 1 226 ? -19.116 -11.880 -19.633 1.00 85.06 226 VAL A N 1
ATOM 1691 C CA . VAL A 1 226 ? -19.873 -11.951 -20.892 1.00 85.06 226 VAL A CA 1
ATOM 1692 C C . VAL A 1 226 ? -19.767 -10.629 -21.653 1.00 85.06 226 VAL A C 1
ATOM 1694 O O . VAL A 1 226 ? -19.443 -10.640 -22.834 1.00 85.06 226 VAL A O 1
ATOM 1697 N N . ALA A 1 227 ? -19.961 -9.489 -20.988 1.00 87.19 227 ALA A N 1
ATOM 1698 C CA . ALA A 1 227 ? -19.819 -8.172 -21.601 1.00 87.19 227 ALA A CA 1
ATOM 1699 C C . ALA A 1 227 ? -18.400 -7.938 -22.134 1.00 87.19 227 ALA A C 1
ATOM 1701 O O . ALA A 1 227 ? -18.253 -7.439 -23.240 1.00 87.19 227 ALA A O 1
ATOM 1702 N N . SER A 1 228 ? -17.362 -8.340 -21.399 1.00 82.44 228 SER A N 1
ATOM 1703 C CA . SER A 1 228 ? -15.968 -8.239 -21.837 1.00 82.44 228 SER A CA 1
ATOM 1704 C C . SER A 1 228 ? -15.691 -9.088 -23.078 1.00 82.44 228 SER A C 1
ATOM 1706 O O . SER A 1 228 ? -15.017 -8.603 -23.982 1.00 82.44 228 SER A O 1
ATOM 1708 N N . ILE A 1 229 ? -16.230 -10.309 -23.151 1.00 86.44 229 ILE A N 1
ATOM 1709 C CA . ILE A 1 229 ? -16.111 -11.177 -24.332 1.00 86.44 229 ILE A CA 1
ATOM 1710 C C . ILE A 1 229 ? -16.874 -10.578 -25.517 1.00 86.44 229 ILE A C 1
ATOM 1712 O O . ILE A 1 229 ? -16.366 -10.542 -26.630 1.00 86.44 229 ILE A O 1
ATOM 1716 N N . LEU A 1 230 ? -18.088 -10.069 -25.300 1.00 88.69 230 LEU A N 1
ATOM 1717 C CA . LEU A 1 230 ? -18.853 -9.426 -26.369 1.00 88.69 230 LEU A CA 1
ATOM 1718 C C . LEU A 1 230 ? -18.133 -8.166 -26.868 1.00 88.69 230 LEU A C 1
ATOM 1720 O O . LEU A 1 230 ? -17.975 -7.988 -28.071 1.00 88.69 230 LEU A O 1
ATOM 1724 N N . LEU A 1 231 ? -17.632 -7.325 -25.963 1.00 86.19 231 LEU A N 1
ATOM 1725 C CA . LEU A 1 231 ? -16.870 -6.126 -26.309 1.00 86.19 231 LEU A CA 1
ATOM 1726 C C . LEU A 1 231 ? -15.569 -6.451 -27.046 1.00 86.19 231 LEU A C 1
ATOM 1728 O O . LEU A 1 231 ? -15.195 -5.689 -27.928 1.00 86.19 231 LEU A O 1
ATOM 1732 N N . SER A 1 232 ? -14.891 -7.562 -26.745 1.00 79.31 232 SER A N 1
ATOM 1733 C CA . SER A 1 232 ? -13.698 -7.960 -27.499 1.00 79.31 232 SER A CA 1
ATOM 1734 C C . SER A 1 232 ? -14.043 -8.505 -28.887 1.00 79.31 232 SER A C 1
ATOM 1736 O O . SER A 1 232 ? -13.366 -8.166 -29.854 1.00 79.31 232 SER A O 1
ATOM 1738 N N . LEU A 1 233 ? -15.129 -9.273 -29.018 1.00 81.75 233 LEU A N 1
ATOM 1739 C CA . LEU A 1 233 ? -15.592 -9.804 -30.304 1.00 81.75 233 LEU A CA 1
ATOM 1740 C C . LEU A 1 233 ? -16.108 -8.704 -31.244 1.00 81.75 233 LEU A C 1
ATOM 1742 O O . LEU A 1 233 ? -15.792 -8.717 -32.431 1.00 81.75 233 LEU A O 1
ATOM 1746 N N . PHE A 1 234 ? -16.868 -7.738 -30.721 1.00 77.31 234 PHE A N 1
ATOM 1747 C CA . PHE A 1 234 ? -17.401 -6.622 -31.510 1.00 77.31 234 PHE A CA 1
ATOM 1748 C C . PHE A 1 234 ? -16.399 -5.471 -31.665 1.00 77.31 234 PHE A C 1
ATOM 1750 O O . PHE A 1 234 ? -16.326 -4.863 -32.729 1.00 77.31 234 PHE A O 1
ATOM 1757 N N . GLY A 1 235 ? -15.585 -5.195 -30.644 1.00 60.88 235 GLY A N 1
ATOM 1758 C CA . GLY A 1 235 ? -14.562 -4.147 -30.677 1.00 60.88 235 GLY A CA 1
ATOM 1759 C C . GLY A 1 235 ? -13.368 -4.485 -31.571 1.00 60.88 235 GLY A C 1
ATOM 1760 O O . GLY A 1 235 ? -12.741 -3.576 -32.107 1.00 60.88 235 GLY A O 1
ATOM 1761 N N . SER A 1 236 ? -13.090 -5.773 -31.807 1.00 56.22 236 SER A N 1
ATOM 1762 C CA . SER A 1 236 ? -12.048 -6.217 -32.744 1.00 56.22 236 SER A CA 1
ATOM 1763 C C . SER A 1 236 ? -12.376 -5.923 -34.215 1.00 56.22 236 SER A C 1
ATOM 1765 O O . SER A 1 236 ? -11.461 -5.957 -35.035 1.00 56.22 236 SER A O 1
ATOM 1767 N N . GLN A 1 237 ? -13.639 -5.655 -34.578 1.00 53.53 237 GLN A N 1
ATOM 1768 C CA . GLN A 1 237 ? -14.009 -5.309 -35.960 1.00 53.53 237 GLN A CA 1
ATOM 1769 C C . GLN A 1 237 ? -14.000 -3.797 -36.238 1.00 53.53 237 GLN A C 1
ATOM 1771 O O . GLN A 1 237 ? -13.959 -3.390 -37.396 1.00 53.53 237 GLN A O 1
ATOM 1776 N N . SER A 1 238 ? -13.988 -2.954 -35.202 1.00 49.44 238 SER A N 1
ATOM 1777 C CA . SER A 1 238 ? -13.944 -1.491 -35.317 1.00 49.44 238 SER A CA 1
ATOM 1778 C C . SER A 1 238 ? -12.561 -0.965 -34.914 1.00 49.44 238 SER A C 1
ATOM 1780 O O . SER A 1 238 ? -12.361 -0.498 -33.794 1.00 49.44 238 SER A O 1
ATOM 1782 N N . GLY A 1 239 ? -11.592 -1.070 -35.823 1.00 48.38 239 GLY A N 1
ATOM 1783 C CA . GLY A 1 239 ? -10.189 -0.688 -35.621 1.00 48.38 239 GLY A CA 1
ATOM 1784 C C . GLY A 1 239 ? -9.880 0.810 -35.482 1.00 48.38 239 GLY A C 1
ATOM 1785 O O . GLY A 1 239 ? -8.723 1.170 -35.638 1.00 48.38 239 GLY A O 1
ATOM 1786 N N . GLU A 1 240 ? -10.838 1.689 -35.175 1.00 43.06 240 GLU A N 1
ATOM 1787 C CA . GLU A 1 240 ? -10.557 3.103 -34.885 1.00 43.06 240 GLU A CA 1
ATOM 1788 C C . GLU A 1 240 ? -11.527 3.659 -33.835 1.00 43.06 240 GLU A C 1
ATOM 1790 O O . GLU A 1 240 ? -12.611 4.146 -34.153 1.00 43.06 240 GLU A O 1
ATOM 1795 N N . TRP A 1 241 ? -11.122 3.653 -32.564 1.00 41.66 241 TRP A N 1
ATOM 1796 C CA . TRP A 1 241 ? -11.715 4.553 -31.574 1.00 41.66 241 TRP A CA 1
ATOM 1797 C C . TRP A 1 241 ? -10.891 5.839 -31.540 1.00 41.66 241 TRP A C 1
ATOM 1799 O O . TRP A 1 241 ? -10.085 6.064 -30.638 1.00 41.66 241 TRP A O 1
ATOM 1809 N N . ASN A 1 242 ? -11.096 6.692 -32.548 1.00 37.09 242 ASN A N 1
ATOM 1810 C CA . ASN A 1 242 ? -10.721 8.099 -32.474 1.00 37.09 242 ASN A CA 1
ATOM 1811 C C . ASN A 1 242 ? -11.576 8.758 -31.381 1.00 37.09 242 ASN A C 1
ATOM 1813 O O . ASN A 1 242 ? -12.649 9.300 -31.648 1.00 37.09 242 ASN A O 1
ATOM 1817 N N . PHE A 1 243 ? -11.108 8.718 -30.131 1.00 40.75 243 PHE A N 1
ATOM 1818 C CA . PHE A 1 243 ? -11.587 9.634 -29.101 1.00 40.75 243 PHE A CA 1
ATOM 1819 C C . PHE A 1 243 ? -11.082 11.036 -29.447 1.00 40.75 243 PHE A C 1
ATOM 1821 O O . PHE A 1 243 ? -10.088 11.519 -28.912 1.00 40.75 243 PHE A O 1
ATOM 1828 N N . ALA A 1 244 ? -11.785 11.689 -30.372 1.00 34.50 244 ALA A N 1
ATOM 1829 C CA . ALA A 1 244 ? -11.712 13.124 -30.567 1.00 34.50 244 ALA A CA 1
ATOM 1830 C C . ALA A 1 244 ? -12.296 13.803 -29.319 1.00 34.50 244 ALA A C 1
ATOM 1832 O O . ALA A 1 244 ? -13.473 14.156 -29.267 1.00 34.50 244 ALA A O 1
ATOM 1833 N N . LEU A 1 245 ? -11.470 13.948 -28.285 1.00 40.66 245 LEU A N 1
ATOM 1834 C CA . LEU A 1 245 ? -11.706 14.932 -27.241 1.00 40.66 245 LEU A CA 1
ATOM 1835 C C . LEU A 1 245 ? -11.346 16.295 -27.840 1.00 40.66 245 LEU A C 1
ATOM 1837 O O . LEU A 1 245 ? -10.172 16.607 -28.034 1.00 40.66 245 LEU A O 1
ATOM 1841 N N . ARG A 1 246 ? -12.385 17.046 -28.211 1.00 33.78 246 ARG A N 1
ATOM 1842 C CA . ARG A 1 246 ? -12.305 18.502 -28.359 1.00 33.78 246 ARG A CA 1
ATOM 1843 C C . ARG A 1 246 ? -12.093 19.155 -27.001 1.00 33.78 246 ARG A C 1
ATOM 1845 O O . ARG A 1 246 ? -12.683 18.649 -26.020 1.00 33.78 246 ARG A O 1
#

Radius of gyration: 22.42 Å; Cα contacts (8 Å, |Δi|>4): 233; chains: 1; bounding box: 55×42×63 Å

pLDDT: mean 85.97, std 12.75, range [33.78, 98.0]

Secondary structure (DSSP, 8-state):
---HHHHHHHHHHHHHHHHHHHHHHH-TTTHHHHHHHTHHHHHHHHHHS-HHHHHHHHHHHHHHHHHHH-HHHHHIIIIIIIHHHHHHHHHHHH-SSHHHHHHHHHHHHHHHHHHHHHHHHHHH---TT-TT-HHHHHHHHHHHHHHHHTT--HHHHHHHHHHHHHHHHHHHHHHHHHHHHHHHHHHHHHHHHHHHHHHHH-SSPPPPPPPGGG----HHHHHHHHHHHHHHHHHTT---------

Foldseek 3Di:
DPDPVLLVLLLVLLVLLLVLLVCLVPPPPCSVVSLLCSLQSLLVSLQPDDLVSSVVSLVVSLVVLCVVVNNLSSLCSCLVRNQLSNQLNNLLVVDQAVVSSLVVSLVSLLVSVVVNLVVVCVVVVDNQLCCVDPVNVVVLVVVLVVVVVVPDDPVVSVVVSVVVVVVSVCRNVCVVVVSSVVSSVSSVSSLVSSQVVCVVVDDDGGNDHDDPVPDDDDVVVVVVVVVVVVCCVVVVVVPDPPPPPD

Sequence (246 aa):
MTSTRSLVESALLAGFAVVLFLAAHFLPLIGVAFSLLAPAPLVILGLRHDLKKATLGLGVSTLLVASLLGPLSALFFVLGFGVLGVGLGFLAKRCEKGVEVLLYGILLSLGSKLLLMIIAGKVTGINPFQLDGAEMQSMIDKIFLFYESTGMSKESIAAVRDQFAESLRLLPVIFPTILTMAAALDCYLSYTISSFVLKRVGGTPLPPLPLFSMWRFPKSVFGALVASILLSLFGSQSGEWNFALR

Solvent-accessible surface area (backbone atoms only — not comparable to full-atom values): 13075 Å² total; per-residue (Å²): 134,86,56,67,65,61,54,52,53,39,52,50,27,26,51,50,24,44,52,26,44,52,47,25,71,74,31,87,83,61,8,62,62,28,51,53,48,23,22,25,36,31,20,49,31,16,55,75,39,58,68,73,57,26,52,48,30,47,50,51,32,30,51,53,37,25,75,75,64,32,65,69,52,15,47,49,44,36,34,67,31,38,52,42,13,29,45,41,13,43,35,43,72,73,38,83,44,28,64,56,30,48,56,53,29,25,54,48,27,35,52,30,47,53,50,42,49,55,52,49,21,69,74,70,71,53,49,88,76,55,72,82,41,73,66,51,54,51,52,51,51,52,54,49,53,50,45,50,74,72,68,56,54,71,70,60,51,50,53,51,50,54,54,49,53,54,54,57,67,46,43,58,72,48,43,64,56,53,50,51,49,51,17,42,50,52,37,52,48,34,50,53,46,29,41,54,49,32,70,73,74,52,76,86,70,61,44,69,68,77,58,76,91,72,68,70,82,58,72,63,57,57,51,50,50,52,49,50,53,50,48,50,65,58,49,70,74,54,90,71,84,78,79,78,78,126

Mean predicted aligned error: 8.62 Å